Protein AF-A0A4Q2R998-F1 (afdb_monomer)

Organism: NCBI:txid2316527

Mean predicted aligned error: 15.48 Å

Sequence (201 aa):
MRFVALALLTVLAAPLPTRAAEPEPYIFDVLALQPYKGNFARLVKPKTVPDWVKAISVQGAGTAGPMKTVNVGGTPYRLDRVCRVDACADNRIDVLWAPRGARVWAALVEDGQPPVMLGEPKGPQAKALETAAAAAPAQATAAPAMPATPAAPTAPAAPASPAVTVAPVAPAAPAAPPAAPAAPAAPATPEPVQATPAAPK

Secondary structure (DSSP, 8-state):
-------------PPPP----PPPPBHHHHTTSTTHHHHHHHHT-STTS-HHHHHHHHH--SEEPBPEEEEETTEEEEEEEEE-TT-TTTEEEEEEE-GGGS-EEEEEEETTPPPEEES---HHHHHHHHHHHHS-------S-----------PPPP-------PPPPPPPPPPPPPPPPPPPPPPPPPPP-PPPPPPP-

Solvent-accessible surface area (backbone atoms only — not comparable to full-atom values): 13198 Å² total; per-residue (Å²): 142,82,86,83,83,83,80,83,81,82,80,79,83,73,83,74,82,81,72,73,83,70,79,58,56,38,63,70,64,48,48,76,35,84,48,33,34,62,41,49,50,60,58,44,60,51,86,89,47,56,68,69,65,42,32,33,79,78,70,58,48,54,46,64,50,60,39,39,83,43,77,48,90,88,40,67,26,39,38,33,45,38,18,42,81,94,41,48,88,39,30,32,37,36,38,42,27,38,65,84,28,79,42,56,31,33,20,38,35,49,79,83,47,82,64,48,70,36,67,75,59,56,73,60,57,33,54,52,36,53,51,52,64,70,48,69,77,79,64,80,88,62,70,71,72,70,74,73,76,74,78,77,79,85,76,79,82,85,84,80,86,81,92,78,89,78,78,88,81,77,84,78,77,83,77,79,80,79,80,81,82,79,80,82,80,81,82,80,80,83,78,84,81,82,81,81,82,83,80,83,133

Structure (mmCIF, N/CA/C/O backbone):
data_AF-A0A4Q2R998-F1
#
_entry.id   AF-A0A4Q2R998-F1
#
loop_
_atom_site.group_PDB
_atom_site.id
_atom_site.type_symbol
_atom_site.label_atom_id
_atom_site.label_alt_id
_atom_site.label_comp_id
_atom_site.label_asym_id
_atom_site.label_entity_id
_atom_site.label_seq_id
_atom_site.pdbx_PDB_ins_code
_atom_site.Cartn_x
_atom_site.Cartn_y
_atom_site.Cartn_z
_atom_site.occupancy
_atom_site.B_iso_or_equiv
_atom_site.auth_seq_id
_atom_site.auth_comp_id
_atom_site.auth_asym_id
_atom_site.auth_atom_id
_atom_site.pdbx_PDB_model_num
ATOM 1 N N . MET A 1 1 ? -46.392 49.009 31.754 1.00 37.03 1 MET A N 1
ATOM 2 C CA . MET A 1 1 ? -45.306 48.193 32.341 1.00 37.03 1 MET A CA 1
ATOM 3 C C . MET A 1 1 ? -44.996 47.021 31.415 1.00 37.03 1 MET A C 1
ATOM 5 O O . MET A 1 1 ? -45.754 46.063 31.416 1.00 37.03 1 MET A O 1
ATOM 9 N N . ARG A 1 2 ? -43.945 47.100 30.590 1.00 45.00 2 ARG A N 1
ATOM 10 C CA . ARG A 1 2 ? -43.381 45.953 29.851 1.00 45.00 2 ARG A CA 1
ATOM 11 C C . ARG A 1 2 ? -41.875 46.188 29.701 1.00 45.00 2 ARG A C 1
ATOM 13 O O . ARG A 1 2 ? -41.458 46.967 28.854 1.00 45.00 2 ARG A O 1
ATOM 20 N N . PHE A 1 3 ? -41.095 45.580 30.590 1.00 41.19 3 PHE A N 1
ATOM 21 C CA . PHE A 1 3 ? -39.635 45.572 30.534 1.00 41.19 3 PHE A CA 1
ATOM 22 C C . PHE A 1 3 ? -39.183 44.468 29.572 1.00 41.19 3 PHE A C 1
ATOM 24 O O . PHE A 1 3 ? -39.517 43.300 29.763 1.00 41.19 3 PHE A O 1
ATOM 31 N N . VAL A 1 4 ? -38.453 44.857 28.528 1.00 55.75 4 VAL A N 1
ATOM 32 C CA . VAL A 1 4 ? -37.771 43.961 27.588 1.00 55.75 4 VAL A CA 1
ATOM 33 C C . VAL A 1 4 ? -36.434 43.581 28.221 1.00 55.75 4 VAL A C 1
ATOM 35 O O . VAL A 1 4 ? -35.559 44.428 28.375 1.00 55.75 4 VAL A O 1
ATOM 38 N N . ALA A 1 5 ? -36.294 42.323 28.639 1.00 55.84 5 ALA A N 1
ATOM 39 C CA . ALA A 1 5 ? -35.044 41.790 29.167 1.00 55.84 5 ALA A CA 1
ATOM 40 C C . ALA A 1 5 ? -34.136 41.365 28.002 1.00 55.84 5 ALA A C 1
ATOM 42 O O . ALA A 1 5 ? -34.406 40.384 27.309 1.00 55.84 5 ALA A O 1
ATOM 43 N N . LEU A 1 6 ? -33.071 42.136 27.783 1.00 58.25 6 LEU A N 1
ATOM 44 C CA . LEU A 1 6 ? -32.007 41.857 26.825 1.00 58.25 6 LEU A CA 1
ATOM 45 C C . LEU A 1 6 ? -31.027 40.858 27.470 1.00 58.25 6 LEU A C 1
ATOM 47 O O . LEU A 1 6 ? -30.232 41.232 28.331 1.00 58.25 6 LEU A O 1
ATOM 51 N N . ALA A 1 7 ? -31.113 39.578 27.106 1.00 60.62 7 ALA A N 1
ATOM 52 C CA . ALA A 1 7 ? -30.171 38.560 27.567 1.00 60.62 7 ALA A CA 1
ATOM 53 C C . ALA A 1 7 ? -28.878 38.632 26.736 1.00 60.62 7 ALA A C 1
ATOM 55 O O . ALA A 1 7 ? -28.862 38.308 25.549 1.00 60.62 7 ALA A O 1
ATOM 56 N N . LEU A 1 8 ? -27.801 39.093 27.374 1.00 63.28 8 LEU A N 1
ATOM 57 C CA . LEU A 1 8 ? -26.450 39.185 26.823 1.00 63.28 8 LEU A CA 1
ATOM 58 C C . LEU A 1 8 ? -25.861 37.765 26.675 1.00 63.28 8 LEU A C 1
ATOM 60 O O . LEU A 1 8 ? -25.571 37.106 27.671 1.00 63.28 8 LEU A O 1
ATOM 64 N N . LEU A 1 9 ? -25.702 37.280 25.441 1.00 63.78 9 LEU A N 1
ATOM 65 C CA . LEU A 1 9 ? -25.070 35.992 25.131 1.00 63.78 9 LEU A CA 1
ATOM 66 C C . LEU A 1 9 ? -23.549 36.187 24.994 1.00 63.78 9 LEU A C 1
ATOM 68 O O . LEU A 1 9 ? -23.040 36.533 23.928 1.00 63.78 9 LEU A O 1
ATOM 72 N N . THR A 1 10 ? -22.809 35.994 26.084 1.00 64.31 10 THR A N 1
ATOM 73 C CA . THR A 1 10 ? -21.338 35.950 26.092 1.00 64.31 10 THR A CA 1
ATOM 74 C C . THR A 1 10 ? -20.856 34.611 25.531 1.00 64.31 10 THR A C 1
ATOM 76 O O . THR A 1 10 ? -20.834 33.594 26.222 1.00 64.31 10 THR A O 1
ATOM 79 N N . VAL A 1 11 ? -20.462 34.598 24.256 1.00 68.00 11 VAL A N 1
ATOM 80 C CA . VAL A 1 11 ? -19.792 33.451 23.627 1.00 68.00 11 VAL A CA 1
ATOM 81 C C . VAL A 1 11 ? -18.348 33.388 24.137 1.00 68.00 11 VAL A C 1
ATOM 83 O O . VAL A 1 11 ? -17.504 34.189 23.741 1.00 68.00 11 VAL A O 1
ATOM 86 N N . LEU A 1 12 ? -18.060 32.439 25.033 1.00 65.69 12 LEU A N 1
ATOM 87 C CA . LEU A 1 12 ? -16.696 32.081 25.430 1.00 65.69 12 LEU A CA 1
ATOM 88 C C . LEU A 1 12 ? -15.993 31.411 24.237 1.00 65.69 12 LEU A C 1
ATOM 90 O O . LEU A 1 12 ? -16.233 30.243 23.934 1.00 65.69 12 LEU A O 1
ATOM 94 N N . ALA A 1 13 ? -15.119 32.147 23.552 1.00 66.88 13 ALA A N 1
ATOM 95 C CA . ALA A 1 13 ? -14.204 31.582 22.568 1.00 66.88 13 ALA A CA 1
ATOM 96 C C . ALA A 1 13 ? -13.088 30.817 23.301 1.00 66.88 13 ALA A C 1
ATOM 98 O O . ALA A 1 13 ? -12.084 31.401 23.707 1.00 66.88 13 ALA A O 1
ATOM 99 N N . ALA A 1 14 ? -13.273 29.514 23.521 1.00 70.31 14 ALA A N 1
ATOM 100 C CA . ALA A 1 14 ? -12.196 28.658 24.007 1.00 70.31 14 ALA A CA 1
ATOM 101 C C . ALA A 1 14 ? -11.148 28.476 22.888 1.00 70.31 14 ALA A C 1
ATOM 103 O O . ALA A 1 14 ? -11.528 28.149 21.759 1.00 70.31 14 ALA A O 1
ATOM 104 N N . PRO A 1 15 ? -9.844 28.673 23.160 1.00 63.66 15 PRO A N 1
ATOM 105 C CA . PRO A 1 15 ? -8.804 28.407 22.178 1.00 63.66 15 PRO A CA 1
ATOM 106 C C . PRO A 1 15 ? -8.809 26.913 21.841 1.00 63.66 15 PRO A C 1
ATOM 108 O O . PRO A 1 15 ? -8.635 26.062 22.714 1.00 63.66 15 PRO A O 1
ATOM 111 N N . LEU A 1 16 ? -9.036 26.586 20.567 1.00 69.06 16 LEU A N 1
ATOM 112 C CA . LEU A 1 16 ? -8.878 25.219 20.084 1.00 69.06 16 LEU A CA 1
ATOM 113 C C . LEU A 1 16 ? -7.397 24.838 20.205 1.00 69.06 16 LEU A C 1
ATOM 115 O O . LEU A 1 16 ? -6.540 25.631 19.808 1.00 69.06 16 LEU A O 1
ATOM 119 N N . PRO A 1 17 ? -7.066 23.648 20.730 1.00 58.28 17 PRO A N 1
ATOM 120 C CA . PRO A 1 17 ? -5.688 23.195 20.756 1.00 58.28 17 PRO A CA 1
ATOM 121 C C . PRO A 1 17 ? -5.181 23.070 19.318 1.00 58.28 17 PRO A C 1
ATOM 123 O O . PRO A 1 17 ? -5.672 22.250 18.538 1.00 58.28 17 PRO A O 1
ATOM 126 N N . THR A 1 18 ? -4.180 23.874 18.973 1.00 57.25 18 THR A N 1
ATOM 127 C CA . THR A 1 18 ? -3.398 23.700 17.753 1.00 57.25 18 THR A CA 1
ATOM 128 C C . THR A 1 18 ? -2.639 22.385 17.890 1.00 57.25 18 THR A C 1
ATOM 130 O O . THR A 1 18 ? -1.598 22.323 18.543 1.00 57.25 18 THR A O 1
ATOM 133 N N . ARG A 1 19 ? -3.169 21.293 17.329 1.00 56.81 19 ARG A N 1
ATOM 134 C CA . ARG A 1 19 ? -2.379 20.069 17.178 1.00 56.81 19 ARG A CA 1
ATOM 135 C C . ARG A 1 19 ? -1.252 20.384 16.202 1.00 56.81 19 ARG A C 1
ATOM 137 O O . ARG A 1 19 ? -1.518 20.690 15.041 1.00 56.81 19 ARG A O 1
ATOM 144 N N . ALA A 1 20 ? -0.011 20.314 16.678 1.00 63.81 20 ALA A N 1
ATOM 145 C CA . ALA A 1 20 ? 1.133 20.178 15.790 1.00 63.81 20 ALA A CA 1
ATOM 146 C C . ALA A 1 20 ? 0.839 19.011 14.838 1.00 63.81 20 ALA A C 1
ATOM 148 O O . ALA A 1 20 ? 0.357 17.968 15.287 1.00 63.81 20 ALA A O 1
ATOM 149 N N . ALA A 1 21 ? 1.048 19.217 13.538 1.00 61.66 21 ALA A N 1
ATOM 150 C CA . ALA A 1 21 ? 0.877 18.161 12.553 1.00 61.66 21 ALA A CA 1
ATOM 151 C C . ALA A 1 21 ? 1.828 17.019 12.928 1.00 61.66 21 ALA A C 1
ATOM 153 O O . ALA A 1 21 ? 3.046 17.167 12.830 1.00 61.66 21 ALA A O 1
ATOM 154 N N . GLU A 1 22 ? 1.276 15.920 13.443 1.00 63.75 22 GLU A N 1
ATOM 155 C CA . GLU A 1 22 ? 2.062 14.720 13.699 1.00 63.75 22 GLU A CA 1
ATOM 156 C C . GLU A 1 22 ? 2.662 14.254 12.368 1.00 63.75 22 GLU A C 1
ATOM 158 O O . GLU A 1 22 ? 1.982 14.355 11.338 1.00 63.75 22 GLU A O 1
ATOM 163 N N . PRO A 1 23 ? 3.922 13.785 12.360 1.00 73.62 23 PRO A N 1
ATOM 164 C CA . PRO A 1 23 ? 4.535 13.271 11.146 1.00 73.62 23 PRO A CA 1
ATOM 165 C C . PRO A 1 23 ? 3.612 12.220 10.527 1.00 73.62 23 PRO A C 1
ATOM 167 O O . PRO A 1 23 ? 3.164 11.295 11.211 1.00 73.62 23 PRO A O 1
ATOM 170 N N . GLU A 1 24 ? 3.276 12.400 9.246 1.00 80.00 24 GLU A N 1
ATOM 171 C CA . GLU A 1 24 ? 2.430 11.445 8.540 1.00 80.00 24 GLU A CA 1
ATOM 172 C C . GLU A 1 24 ? 3.136 10.079 8.554 1.00 80.00 24 GLU A C 1
ATOM 174 O O . GLU A 1 24 ? 4.295 9.993 8.137 1.00 80.00 24 GLU A O 1
ATOM 179 N N . PRO A 1 25 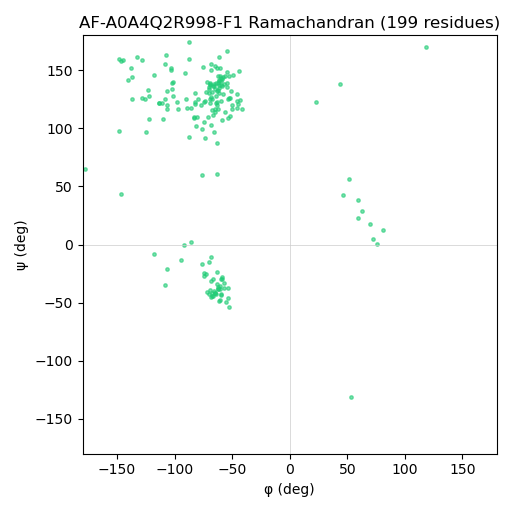? 2.482 9.022 9.073 1.00 89.94 25 PRO A N 1
ATOM 180 C CA . PRO A 1 25 ? 3.120 7.722 9.220 1.00 89.94 25 PRO A CA 1
ATOM 181 C C . PRO A 1 25 ? 3.463 7.139 7.849 1.00 89.94 25 PRO A C 1
ATOM 183 O O . PRO A 1 25 ? 2.802 7.437 6.852 1.00 89.94 25 PRO A O 1
ATOM 186 N N . TYR A 1 26 ? 4.471 6.280 7.802 1.00 93.19 26 TYR A N 1
ATOM 187 C CA . TYR A 1 26 ? 4.803 5.510 6.610 1.00 93.19 26 TYR A CA 1
ATOM 188 C C . TYR A 1 26 ? 4.010 4.203 6.587 1.00 93.19 26 TYR A C 1
ATOM 190 O O . TYR A 1 26 ? 3.571 3.690 7.623 1.00 93.19 26 TYR A O 1
ATOM 198 N N . ILE A 1 27 ? 3.883 3.601 5.401 1.00 94.69 27 ILE A N 1
ATOM 199 C CA . ILE A 1 27 ? 3.250 2.284 5.261 1.00 94.69 27 ILE A CA 1
ATOM 200 C C . ILE A 1 27 ? 3.883 1.233 6.191 1.00 94.69 27 ILE A C 1
ATOM 202 O O . ILE A 1 27 ? 3.186 0.393 6.757 1.00 94.69 27 ILE A O 1
ATOM 206 N N . PHE A 1 28 ? 5.203 1.291 6.385 1.00 94.56 28 PHE A N 1
ATOM 207 C CA . PHE A 1 28 ? 5.936 0.329 7.205 1.00 94.56 28 PHE A CA 1
ATOM 208 C C . PHE A 1 28 ? 5.583 0.449 8.693 1.00 94.56 28 PHE A C 1
ATOM 210 O O . PHE A 1 28 ? 5.520 -0.571 9.380 1.00 94.56 28 PHE A O 1
ATOM 217 N N . ASP A 1 29 ? 5.247 1.655 9.159 1.00 94.00 29 ASP A N 1
ATOM 218 C CA . ASP A 1 29 ? 4.788 1.889 10.530 1.00 94.00 29 ASP A CA 1
ATOM 219 C C . ASP A 1 29 ? 3.407 1.260 10.746 1.00 94.00 29 ASP A C 1
ATOM 221 O O . ASP A 1 29 ? 3.169 0.554 11.730 1.00 94.00 29 ASP A O 1
ATOM 225 N N . VAL A 1 30 ? 2.480 1.456 9.800 1.00 94.56 30 VAL A N 1
ATOM 226 C CA . VAL A 1 30 ? 1.115 0.922 9.938 1.00 94.56 30 VAL A CA 1
ATOM 227 C C . VAL A 1 30 ? 1.043 -0.583 9.704 1.00 94.56 30 VAL A C 1
ATOM 229 O O . VAL A 1 30 ? 0.186 -1.240 10.290 1.00 94.56 30 VAL A O 1
ATOM 232 N N . LEU A 1 31 ? 1.952 -1.169 8.920 1.00 96.19 31 LEU A N 1
ATOM 233 C CA . LEU A 1 31 ? 2.040 -2.622 8.730 1.00 96.19 31 LEU A CA 1
ATOM 234 C C . LEU A 1 31 ? 2.506 -3.375 9.988 1.00 96.19 31 LEU A C 1
ATOM 236 O O . LEU A 1 31 ? 2.371 -4.600 10.042 1.00 96.19 31 LEU A O 1
ATOM 240 N N . ALA A 1 32 ? 2.985 -2.682 11.025 1.00 94.81 32 ALA A N 1
ATOM 241 C CA . ALA A 1 32 ? 3.173 -3.273 12.351 1.00 94.81 32 ALA A CA 1
ATOM 242 C C . ALA A 1 32 ? 1.844 -3.442 13.118 1.00 94.81 32 ALA A C 1
ATOM 244 O O . ALA A 1 32 ? 1.767 -4.217 14.074 1.00 94.81 32 ALA A O 1
ATOM 245 N N . LEU A 1 33 ? 0.782 -2.752 12.692 1.00 95.06 33 LEU A N 1
ATOM 246 C CA . LEU A 1 33 ? -0.497 -2.668 13.391 1.00 95.06 33 LEU A CA 1
ATOM 247 C C . LEU A 1 33 ? -1.567 -3.559 12.740 1.00 95.06 33 LEU A C 1
ATOM 249 O O . LEU A 1 33 ? -1.601 -3.785 11.528 1.00 95.06 33 LEU A O 1
ATOM 253 N N . GLN A 1 34 ? -2.507 -4.043 13.553 1.00 95.50 34 GLN A N 1
ATOM 254 C CA . GLN A 1 34 ? -3.760 -4.621 13.057 1.00 95.50 34 GLN A CA 1
ATOM 255 C C . GLN A 1 34 ? -4.835 -3.527 12.951 1.00 95.50 34 GLN A C 1
ATOM 257 O O . GLN A 1 34 ? -4.833 -2.599 13.760 1.00 95.50 34 GLN A O 1
ATOM 262 N N . PRO A 1 35 ? -5.767 -3.612 11.982 1.00 96.81 35 PRO A N 1
ATOM 263 C CA . PRO A 1 35 ? -5.930 -4.679 10.986 1.00 96.81 35 PRO A CA 1
ATOM 264 C C . PRO A 1 35 ? -5.071 -4.516 9.714 1.00 96.81 35 PRO A C 1
ATOM 266 O O . PRO A 1 35 ? -5.175 -5.348 8.810 1.00 96.81 35 PRO A O 1
ATOM 269 N N . TYR A 1 36 ? -4.232 -3.476 9.625 1.00 97.25 36 TYR A N 1
ATOM 270 C CA . TYR A 1 36 ? -3.451 -3.130 8.428 1.00 97.25 36 TYR A CA 1
ATOM 271 C C . TYR A 1 36 ? -2.623 -4.302 7.896 1.00 97.25 36 TYR A C 1
ATOM 273 O O . TYR A 1 36 ? -2.805 -4.704 6.745 1.00 97.25 36 TYR A O 1
ATOM 281 N N . LYS A 1 37 ? -1.792 -4.916 8.749 1.00 96.94 37 LYS A N 1
ATOM 282 C CA . LYS A 1 37 ? -0.958 -6.066 8.370 1.00 96.94 37 LYS A CA 1
ATOM 283 C C . LYS A 1 37 ? -1.778 -7.211 7.780 1.00 96.94 37 LYS A C 1
ATOM 285 O O . LYS A 1 37 ? -1.450 -7.736 6.721 1.00 96.94 37 LYS A O 1
ATOM 290 N N . GLY A 1 38 ? -2.854 -7.605 8.465 1.00 97.44 38 GLY A N 1
ATOM 291 C CA . GLY A 1 38 ? -3.690 -8.726 8.041 1.00 97.44 38 GLY A CA 1
ATOM 292 C C . GLY A 1 38 ? -4.422 -8.450 6.728 1.00 97.44 38 GLY A C 1
ATOM 293 O O . GLY A 1 38 ? -4.517 -9.333 5.876 1.00 97.44 38 GLY A O 1
ATOM 294 N N . ASN A 1 39 ? -4.922 -7.227 6.549 1.00 98.12 39 ASN A N 1
ATOM 295 C CA . ASN A 1 39 ? -5.599 -6.818 5.322 1.00 98.12 39 ASN A CA 1
ATOM 296 C C . ASN A 1 39 ? -4.639 -6.753 4.131 1.00 98.12 39 ASN A C 1
ATOM 298 O O . ASN A 1 39 ? -4.957 -7.293 3.072 1.00 98.12 39 ASN A O 1
ATOM 302 N N . PHE A 1 40 ? -3.450 -6.180 4.311 1.00 98.06 40 PHE A N 1
ATOM 303 C CA . PHE A 1 40 ? -2.445 -6.111 3.252 1.00 98.06 40 PHE A CA 1
ATOM 304 C C . PHE A 1 40 ? -1.903 -7.486 2.872 1.00 98.06 40 PHE A C 1
ATOM 306 O O . PHE A 1 40 ? -1.870 -7.821 1.692 1.00 98.06 40 PHE A O 1
ATOM 313 N N . ALA A 1 41 ? -1.596 -8.339 3.854 1.00 97.62 41 ALA A N 1
ATOM 314 C CA . ALA A 1 41 ? -1.164 -9.711 3.598 1.00 97.62 41 ALA A CA 1
ATOM 315 C C . ALA A 1 41 ? -2.197 -10.507 2.777 1.00 97.62 41 ALA A C 1
ATOM 317 O O . ALA A 1 41 ? -1.823 -11.288 1.906 1.00 97.62 41 ALA A O 1
ATOM 318 N N . ARG A 1 42 ? -3.503 -10.299 3.015 1.00 97.94 42 ARG A N 1
ATOM 319 C CA . ARG A 1 42 ? -4.571 -10.900 2.195 1.00 97.94 42 ARG A CA 1
ATOM 320 C C . ARG A 1 42 ? -4.595 -10.345 0.774 1.00 97.94 42 ARG A C 1
ATOM 322 O O . ARG A 1 42 ? -4.760 -11.129 -0.156 1.00 97.94 42 ARG A O 1
ATOM 329 N N . LEU A 1 43 ? -4.420 -9.032 0.619 1.00 98.12 43 LEU A N 1
ATOM 330 C CA . LEU A 1 43 ? -4.401 -8.357 -0.679 1.00 98.12 43 LEU A CA 1
ATOM 331 C C . LEU A 1 43 ? -3.286 -8.893 -1.588 1.00 98.12 43 LEU A C 1
ATOM 333 O O . LEU A 1 43 ? -3.528 -9.135 -2.766 1.00 98.12 43 LEU A O 1
ATOM 337 N N . VAL A 1 44 ? -2.089 -9.111 -1.033 1.00 97.69 44 VAL A N 1
ATOM 338 C CA . VAL A 1 44 ? -0.892 -9.522 -1.794 1.00 97.69 44 VAL A CA 1
ATOM 339 C C . VAL A 1 44 ? -0.693 -11.041 -1.874 1.00 97.69 44 VAL A C 1
ATOM 341 O O . VAL A 1 44 ? 0.252 -11.517 -2.496 1.00 97.69 44 VAL A O 1
ATOM 344 N N . LYS A 1 45 ? -1.582 -11.828 -1.256 1.00 97.12 45 LYS A N 1
ATOM 345 C CA . LYS A 1 45 ? -1.534 -13.299 -1.267 1.00 97.12 45 LYS A CA 1
ATOM 346 C C . LYS A 1 45 ? -1.666 -13.946 -2.661 1.00 97.12 45 LYS A C 1
ATOM 348 O O . LYS A 1 45 ? -1.058 -15.004 -2.847 1.00 97.12 45 LYS A O 1
ATOM 353 N N . PRO A 1 46 ? -2.473 -13.428 -3.613 1.00 96.81 46 PRO A N 1
ATOM 354 C CA . PRO A 1 46 ? -2.643 -14.067 -4.916 1.00 96.81 46 PRO A CA 1
ATOM 355 C C . PRO A 1 46 ? -1.315 -14.276 -5.657 1.00 96.81 46 PRO A C 1
ATOM 357 O O . PRO A 1 46 ? -0.409 -13.451 -5.586 1.00 96.81 46 PRO A O 1
ATOM 360 N N . LYS A 1 47 ? -1.204 -15.380 -6.410 1.00 92.81 47 LYS A N 1
ATOM 361 C CA . LYS A 1 47 ? 0.022 -15.727 -7.159 1.00 92.81 47 LYS A CA 1
ATOM 362 C C . LYS A 1 47 ? 0.379 -14.718 -8.253 1.00 92.81 47 LYS A C 1
ATOM 364 O O . LYS A 1 47 ? 1.536 -14.645 -8.632 1.00 92.81 47 LYS A O 1
ATOM 369 N N . THR A 1 48 ? -0.608 -13.971 -8.737 1.00 94.56 48 THR A N 1
ATOM 370 C CA . THR A 1 48 ? -0.446 -12.917 -9.746 1.00 94.56 48 THR A CA 1
ATOM 371 C C . THR A 1 48 ? 0.296 -11.695 -9.216 1.00 94.56 48 THR A C 1
ATOM 373 O O . THR A 1 48 ? 0.722 -10.868 -10.008 1.00 94.56 48 THR A O 1
ATOM 376 N N . VAL A 1 49 ? 0.441 -11.564 -7.895 1.00 97.19 49 VAL A N 1
ATOM 377 C CA . VAL A 1 49 ? 1.183 -10.464 -7.284 1.00 97.19 49 VAL A CA 1
ATOM 378 C C . VAL A 1 49 ? 2.684 -10.800 -7.303 1.00 97.19 49 VAL A C 1
ATOM 380 O O . VAL A 1 49 ? 3.053 -11.895 -6.860 1.00 97.19 49 VAL A O 1
ATOM 383 N N . PRO A 1 50 ? 3.557 -9.891 -7.773 1.00 96.81 50 PRO A N 1
ATOM 384 C CA . PRO A 1 50 ? 5.004 -10.087 -7.793 1.00 96.81 50 PRO A CA 1
ATOM 385 C C . PRO A 1 50 ? 5.592 -10.287 -6.397 1.00 96.81 50 PRO A C 1
ATOM 387 O O . PRO A 1 50 ? 5.098 -9.748 -5.402 1.00 96.81 50 PRO A O 1
ATOM 390 N N . ASP A 1 51 ? 6.703 -11.015 -6.312 1.00 96.81 51 ASP A N 1
ATOM 391 C CA . ASP A 1 51 ? 7.320 -11.326 -5.020 1.00 96.81 51 ASP A CA 1
ATOM 392 C C . ASP A 1 51 ? 7.884 -10.091 -4.307 1.00 96.81 51 ASP A C 1
ATOM 394 O O . ASP A 1 51 ? 7.826 -10.028 -3.080 1.00 96.81 51 ASP A O 1
ATOM 398 N N . TRP A 1 52 ? 8.324 -9.062 -5.042 1.00 95.94 52 TRP A N 1
ATOM 399 C CA . TRP A 1 52 ? 8.777 -7.805 -4.436 1.00 95.94 52 TRP A CA 1
ATOM 400 C C . TRP A 1 52 ? 7.646 -7.084 -3.684 1.00 95.94 52 TRP A C 1
ATOM 402 O O . TRP A 1 52 ? 7.879 -6.500 -2.629 1.00 95.94 52 TRP A O 1
ATOM 412 N N . VAL A 1 53 ? 6.403 -7.185 -4.170 1.00 97.19 53 VAL A N 1
ATOM 413 C CA . VAL A 1 53 ? 5.225 -6.618 -3.496 1.00 97.19 53 VAL A CA 1
ATOM 414 C C . VAL A 1 53 ? 4.890 -7.427 -2.244 1.00 97.19 53 VAL A C 1
ATOM 416 O O . VAL A 1 53 ? 4.583 -6.862 -1.195 1.00 97.19 53 VAL A O 1
ATOM 419 N N . LYS A 1 54 ? 4.986 -8.760 -2.312 1.00 97.00 54 LYS A N 1
ATOM 420 C CA . LYS A 1 54 ? 4.796 -9.626 -1.135 1.00 97.00 54 LYS A CA 1
ATOM 421 C C . LYS A 1 54 ? 5.846 -9.338 -0.062 1.00 97.00 54 LYS A C 1
ATOM 423 O O . LYS A 1 54 ? 5.506 -9.301 1.123 1.00 97.00 54 LYS A O 1
ATOM 428 N N . ALA A 1 55 ? 7.087 -9.079 -0.478 1.00 96.12 55 ALA A N 1
ATOM 429 C CA . ALA A 1 55 ? 8.204 -8.740 0.398 1.00 96.12 55 ALA A CA 1
ATOM 430 C C . ALA A 1 55 ? 7.945 -7.480 1.244 1.00 96.12 55 ALA A C 1
ATOM 432 O O . ALA A 1 55 ? 8.410 -7.419 2.381 1.00 96.12 55 ALA A O 1
ATOM 433 N N . ILE A 1 56 ? 7.122 -6.530 0.778 1.00 95.38 56 ILE A N 1
ATOM 434 C CA . ILE A 1 56 ? 6.694 -5.361 1.572 1.00 95.38 56 ILE A CA 1
ATOM 435 C C . ILE A 1 56 ? 6.089 -5.810 2.914 1.00 95.38 56 ILE A C 1
ATOM 437 O O . ILE A 1 56 ? 6.449 -5.290 3.967 1.00 95.38 56 ILE A O 1
ATOM 441 N N . SER A 1 57 ? 5.204 -6.816 2.905 1.00 92.31 57 SER A N 1
ATOM 442 C CA . SER A 1 57 ? 4.476 -7.241 4.111 1.00 92.31 57 SER A CA 1
ATOM 443 C C . SER A 1 57 ? 5.326 -8.025 5.112 1.00 92.31 57 SER A C 1
ATOM 445 O O . SER A 1 57 ? 4.941 -8.125 6.281 1.00 92.31 57 SER A O 1
ATOM 447 N N . VAL A 1 58 ? 6.400 -8.666 4.649 1.00 91.31 58 VAL A N 1
ATOM 448 C CA . VAL A 1 58 ? 7.195 -9.607 5.457 1.00 91.31 58 VAL A CA 1
ATOM 449 C C . VAL A 1 58 ? 8.560 -9.051 5.835 1.00 91.31 58 VAL A C 1
ATOM 451 O O . VAL A 1 58 ? 9.040 -9.324 6.928 1.00 91.31 58 VAL A O 1
ATOM 454 N N . GLN A 1 59 ? 9.165 -8.270 4.946 1.00 92.81 59 GLN A N 1
ATOM 455 C CA . GLN A 1 59 ? 10.528 -7.758 5.064 1.00 92.81 59 GLN A CA 1
ATOM 456 C C . GLN A 1 59 ? 10.571 -6.228 5.125 1.00 92.81 59 GLN A C 1
ATOM 458 O O . GLN A 1 59 ? 11.641 -5.677 5.353 1.00 92.81 59 GLN A O 1
ATOM 463 N N . GLY A 1 60 ? 9.447 -5.535 4.898 1.00 91.19 60 GLY A N 1
ATOM 464 C CA . GLY A 1 60 ? 9.458 -4.079 4.736 1.00 91.19 60 GLY A CA 1
ATOM 465 C C . GLY A 1 60 ? 10.264 -3.644 3.509 1.00 91.19 60 GLY A C 1
ATOM 466 O O . GLY A 1 60 ? 10.870 -2.580 3.515 1.00 91.19 60 GLY A O 1
ATOM 467 N N . ALA A 1 61 ? 10.329 -4.491 2.477 1.00 90.25 61 ALA A N 1
ATOM 468 C CA . ALA A 1 61 ? 11.103 -4.204 1.277 1.00 90.25 61 ALA A CA 1
ATOM 469 C C . ALA A 1 61 ? 10.460 -3.067 0.469 1.00 90.25 61 ALA A C 1
ATOM 471 O O . ALA A 1 61 ? 9.246 -3.054 0.285 1.00 90.25 61 ALA A O 1
ATOM 472 N N . GLY A 1 62 ? 11.275 -2.155 -0.061 1.00 93.25 62 GLY A N 1
ATOM 473 C CA . GLY A 1 62 ? 10.831 -1.070 -0.939 1.00 93.25 62 GLY A CA 1
ATOM 474 C C . GLY A 1 62 ? 11.103 0.324 -0.381 1.00 93.25 62 GLY A C 1
ATOM 475 O O . GLY A 1 62 ? 11.465 0.500 0.779 1.00 93.25 62 GLY A O 1
ATOM 476 N N . THR A 1 63 ? 10.909 1.324 -1.233 1.00 94.69 63 THR A N 1
ATOM 477 C CA . THR A 1 63 ? 11.022 2.740 -0.870 1.00 94.69 63 THR A CA 1
ATOM 478 C C . THR A 1 63 ? 9.623 3.333 -0.811 1.00 94.69 63 THR A C 1
ATOM 480 O O . THR A 1 63 ? 8.914 3.318 -1.818 1.00 94.69 63 THR A O 1
ATOM 483 N N . ALA A 1 64 ? 9.216 3.853 0.346 1.00 93.75 64 ALA A N 1
ATOM 484 C CA . ALA A 1 64 ? 7.895 4.446 0.539 1.00 93.75 64 ALA A CA 1
ATOM 485 C C . ALA A 1 64 ? 7.988 5.931 0.897 1.00 93.75 64 ALA A C 1
ATOM 487 O O . ALA A 1 64 ? 8.909 6.357 1.593 1.00 93.75 64 ALA A O 1
ATOM 488 N N . GLY A 1 65 ? 7.015 6.710 0.425 1.00 90.19 65 GLY A N 1
ATOM 489 C CA . GLY A 1 65 ? 6.774 8.066 0.919 1.00 90.19 65 GLY A CA 1
ATOM 490 C C . GLY A 1 65 ? 5.836 8.078 2.134 1.00 90.19 65 GLY A C 1
ATOM 491 O O . GLY A 1 65 ? 5.277 7.034 2.477 1.00 90.19 65 GLY A O 1
ATOM 492 N N . PRO A 1 66 ? 5.629 9.249 2.763 1.00 91.81 66 PRO A N 1
ATOM 493 C CA . PRO A 1 66 ? 4.631 9.402 3.818 1.00 91.81 66 PRO A CA 1
ATOM 494 C C . PRO A 1 66 ? 3.216 9.122 3.290 1.00 91.81 66 PRO A C 1
ATOM 496 O O . PRO A 1 66 ? 2.892 9.462 2.143 1.00 91.81 66 PRO A O 1
ATOM 499 N N . MET A 1 67 ? 2.369 8.535 4.141 1.00 94.19 67 MET A N 1
ATOM 500 C CA . MET A 1 67 ? 0.942 8.349 3.869 1.00 94.19 67 MET A CA 1
ATOM 501 C C . MET A 1 67 ? 0.270 9.689 3.599 1.00 94.19 67 MET A C 1
ATOM 503 O O . MET A 1 67 ? 0.321 10.571 4.447 1.00 94.19 67 MET A O 1
ATOM 507 N N . LYS A 1 68 ? -0.479 9.805 2.503 1.00 94.44 68 LYS A N 1
ATOM 508 C CA . LYS A 1 68 ? -1.297 10.994 2.226 1.00 94.44 68 LYS A CA 1
ATOM 509 C C . LYS A 1 68 ? -2.755 10.740 2.558 1.00 94.44 68 LYS A C 1
ATOM 511 O O . LYS A 1 68 ? -3.304 9.692 2.219 1.00 94.44 68 LYS A O 1
ATOM 516 N N . THR A 1 69 ? -3.428 11.721 3.145 1.00 95.88 69 THR A N 1
ATOM 517 C CA . THR A 1 69 ? -4.892 11.667 3.267 1.00 95.88 69 THR A CA 1
ATOM 518 C C . THR A 1 69 ? -5.548 12.070 1.946 1.00 95.88 69 THR A C 1
ATOM 520 O O . THR A 1 69 ? -5.293 13.155 1.428 1.00 95.88 69 THR A O 1
ATOM 523 N N . VAL A 1 70 ? -6.425 11.219 1.410 1.00 96.38 70 VAL A N 1
ATOM 524 C CA . VAL A 1 70 ? -7.212 11.499 0.199 1.00 96.38 70 VAL A CA 1
ATOM 525 C C . VAL A 1 70 ? -8.704 11.375 0.494 1.00 96.38 70 VAL A C 1
ATOM 527 O O . VAL A 1 70 ? -9.150 10.413 1.116 1.00 96.38 70 VAL A O 1
ATOM 530 N N . ASN A 1 71 ? -9.498 12.350 0.053 1.00 97.31 71 ASN A N 1
ATOM 531 C CA . ASN A 1 71 ? -10.950 12.313 0.220 1.00 97.31 71 ASN A CA 1
ATOM 532 C C . ASN A 1 71 ? -11.599 11.609 -0.970 1.00 97.31 71 ASN A C 1
ATOM 534 O O . ASN A 1 71 ? -11.540 12.089 -2.100 1.00 97.31 71 ASN A O 1
ATOM 538 N N . VAL A 1 72 ? -12.262 10.487 -0.703 1.00 96.75 72 VAL A N 1
ATOM 539 C CA . VAL A 1 72 ? -12.946 9.676 -1.713 1.00 96.75 72 VAL A CA 1
ATOM 540 C C . VAL A 1 72 ? -14.413 9.575 -1.315 1.00 96.75 72 VAL A C 1
ATOM 542 O O . VAL A 1 72 ? -14.755 8.942 -0.317 1.00 96.75 72 VAL A O 1
ATOM 545 N N . GLY A 1 73 ? -15.288 10.258 -2.058 1.00 93.12 73 GLY A N 1
ATOM 546 C CA . GLY A 1 73 ? -16.723 10.306 -1.746 1.00 93.12 73 GLY A CA 1
ATOM 547 C C . GLY A 1 73 ? -17.029 10.882 -0.356 1.00 93.12 73 GLY A C 1
ATOM 548 O O . GLY A 1 73 ? -17.879 10.351 0.350 1.00 93.12 73 GLY A O 1
ATOM 549 N N . GLY A 1 74 ? -16.288 11.908 0.077 1.00 95.62 74 GLY A N 1
ATOM 550 C CA . GLY A 1 74 ? -16.458 12.546 1.393 1.00 95.62 74 GLY A CA 1
ATOM 551 C C . GLY A 1 74 ? -15.904 11.751 2.582 1.00 95.62 74 GLY A C 1
ATOM 552 O O . GLY A 1 74 ? -15.995 12.211 3.715 1.00 95.62 74 GLY A O 1
ATOM 553 N N . THR A 1 75 ? -15.315 10.577 2.346 1.00 97.62 75 THR A N 1
ATOM 554 C CA . THR A 1 75 ? -14.644 9.787 3.385 1.00 97.62 75 THR A CA 1
ATOM 555 C C . THR A 1 75 ? -13.126 9.953 3.258 1.00 97.62 75 THR A C 1
ATOM 557 O O . THR A 1 75 ? -12.611 9.834 2.142 1.00 97.62 75 THR A O 1
ATOM 560 N N . PRO A 1 76 ? -12.394 10.200 4.360 1.00 97.12 76 PRO A N 1
ATOM 561 C CA . PRO A 1 76 ? -10.940 10.271 4.333 1.00 97.12 76 PRO A CA 1
ATOM 562 C C . PRO A 1 76 ? -10.335 8.863 4.277 1.00 97.12 76 PRO A C 1
ATOM 564 O O . PRO A 1 76 ? -10.533 8.042 5.176 1.00 97.12 76 PRO A O 1
ATOM 567 N N . TYR A 1 77 ? -9.577 8.595 3.223 1.00 98.06 77 TYR A N 1
ATOM 568 C CA . TYR A 1 77 ? -8.747 7.404 3.056 1.00 98.06 77 TYR A CA 1
ATOM 569 C C . TYR A 1 77 ? -7.278 7.785 3.211 1.00 98.06 77 TYR A C 1
ATOM 571 O O . TYR A 1 77 ? -6.916 8.959 3.111 1.00 98.06 77 TYR A O 1
ATOM 579 N N . ARG A 1 78 ? -6.423 6.787 3.431 1.00 97.25 78 ARG A N 1
ATOM 580 C CA . ARG A 1 78 ? -4.970 6.973 3.367 1.00 97.25 78 ARG A CA 1
ATOM 581 C C . ARG A 1 78 ? -4.433 6.335 2.100 1.00 97.25 78 ARG A C 1
ATOM 583 O O . ARG A 1 78 ? -4.795 5.202 1.800 1.00 97.25 78 ARG A O 1
ATOM 590 N N . LEU A 1 79 ? -3.611 7.069 1.368 1.00 97.62 79 LEU A N 1
ATOM 591 C CA . LEU A 1 79 ? -2.950 6.625 0.155 1.00 97.62 79 LEU A CA 1
ATOM 592 C C . LEU A 1 79 ? -1.445 6.555 0.414 1.00 97.62 79 LEU A C 1
ATOM 594 O O . LEU A 1 79 ? -0.824 7.566 0.740 1.00 97.62 79 LEU A O 1
ATOM 598 N N . ASP A 1 80 ? -0.878 5.374 0.226 1.00 96.38 80 ASP A N 1
ATOM 599 C CA . ASP A 1 80 ? 0.559 5.132 0.245 1.00 96.38 80 ASP A CA 1
ATOM 600 C C . ASP A 1 80 ? 1.072 4.843 -1.150 1.00 96.38 80 ASP A C 1
ATOM 602 O O . ASP A 1 80 ? 0.356 4.308 -1.996 1.00 96.38 80 ASP A O 1
ATOM 606 N N . ARG A 1 81 ? 2.358 5.111 -1.347 1.00 95.94 81 ARG A N 1
ATOM 607 C CA . ARG A 1 81 ? 3.093 4.676 -2.526 1.00 95.94 81 ARG A CA 1
ATOM 608 C C . ARG A 1 81 ? 4.350 3.959 -2.083 1.00 95.94 81 ARG A C 1
ATOM 610 O O . ARG A 1 81 ? 5.146 4.534 -1.341 1.00 95.94 81 ARG A O 1
ATOM 617 N N . VAL A 1 82 ? 4.536 2.741 -2.579 1.00 96.06 82 VAL A N 1
ATOM 618 C CA . VAL A 1 82 ? 5.758 1.959 -2.379 1.00 96.06 82 VAL A CA 1
ATOM 619 C C . VAL A 1 82 ? 6.351 1.614 -3.729 1.00 96.06 82 VAL A C 1
ATOM 621 O O . VAL A 1 82 ? 5.674 1.079 -4.602 1.00 96.06 82 VAL A O 1
ATOM 624 N N . CYS A 1 83 ? 7.624 1.921 -3.893 1.00 95.44 83 CYS A N 1
ATOM 625 C CA . CYS A 1 83 ? 8.406 1.611 -5.072 1.00 95.44 83 CYS A CA 1
ATOM 626 C C . CYS A 1 83 ? 9.335 0.426 -4.830 1.00 95.44 83 CYS A C 1
ATOM 628 O O . CYS A 1 83 ? 9.854 0.249 -3.721 1.00 95.44 83 CYS A O 1
ATOM 630 N N . ARG A 1 84 ? 9.655 -0.305 -5.899 1.00 95.25 84 ARG A N 1
ATOM 631 C CA . ARG A 1 84 ? 10.827 -1.184 -5.917 1.00 95.25 84 ARG A CA 1
ATOM 632 C C . ARG A 1 84 ? 12.102 -0.331 -5.839 1.00 95.25 84 ARG A C 1
ATOM 634 O O . ARG A 1 84 ? 12.188 0.708 -6.493 1.00 95.25 84 ARG A O 1
ATOM 641 N N . VAL A 1 85 ? 13.071 -0.741 -5.017 1.00 92.25 85 VAL A N 1
ATOM 642 C CA . VAL A 1 85 ? 14.259 0.071 -4.660 1.00 92.25 85 VAL A CA 1
ATOM 643 C C . VAL A 1 85 ? 15.112 0.441 -5.881 1.00 92.25 85 VAL A C 1
ATOM 645 O O . VAL A 1 85 ? 15.645 1.542 -5.953 1.00 92.25 85 VAL A O 1
ATOM 648 N N . ASP A 1 86 ? 15.211 -0.459 -6.850 1.00 91.69 86 ASP A N 1
ATOM 649 C CA . ASP A 1 86 ? 16.022 -0.342 -8.063 1.00 91.69 86 ASP A CA 1
ATOM 650 C C . ASP A 1 86 ? 15.253 0.211 -9.278 1.00 91.69 86 ASP A C 1
ATOM 652 O O . ASP A 1 86 ? 15.870 0.582 -10.271 1.00 91.69 86 ASP A O 1
ATOM 656 N N . ALA A 1 87 ? 13.917 0.276 -9.217 1.00 91.25 87 ALA A N 1
ATOM 657 C CA . ALA A 1 87 ? 13.071 0.569 -10.378 1.00 91.25 87 ALA A CA 1
ATOM 658 C C . ALA A 1 87 ? 11.796 1.361 -10.027 1.00 91.25 87 ALA A C 1
ATOM 660 O O . ALA A 1 87 ? 10.711 1.061 -10.515 1.00 91.25 87 ALA A O 1
ATOM 661 N N . CYS A 1 88 ? 11.901 2.389 -9.181 1.00 90.38 88 CYS A N 1
ATOM 662 C CA . CYS A 1 88 ? 10.737 3.128 -8.663 1.00 90.38 88 CYS A CA 1
ATOM 663 C C . CYS A 1 88 ? 9.847 3.785 -9.736 1.00 90.38 88 CYS A C 1
ATOM 665 O O . CYS A 1 88 ? 8.642 3.940 -9.528 1.00 90.38 88 CYS A O 1
ATOM 667 N N . ALA A 1 89 ? 10.415 4.187 -10.877 1.00 87.88 89 ALA A N 1
ATOM 668 C CA . ALA A 1 89 ? 9.643 4.822 -11.945 1.00 87.88 89 ALA A CA 1
ATOM 669 C C . ALA A 1 89 ? 8.611 3.865 -12.557 1.00 87.88 89 ALA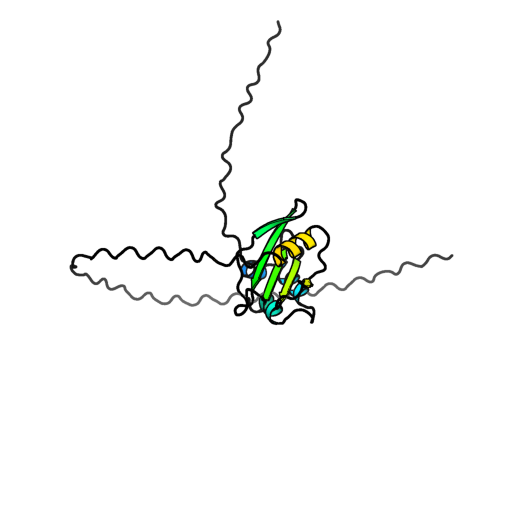 A C 1
ATOM 671 O O . ALA A 1 89 ? 7.455 4.251 -12.756 1.00 87.88 89 ALA A O 1
ATOM 672 N N . ASP A 1 90 ? 9.026 2.619 -12.767 1.00 91.50 90 ASP A N 1
ATOM 673 C CA . ASP A 1 90 ? 8.285 1.631 -13.547 1.00 91.50 90 ASP A CA 1
ATOM 674 C C . ASP A 1 90 ? 7.639 0.554 -12.675 1.00 91.50 90 ASP A C 1
ATOM 676 O O . ASP A 1 90 ? 6.678 -0.075 -13.097 1.00 91.50 90 ASP A O 1
ATOM 680 N N . ASN A 1 91 ? 8.131 0.357 -11.449 1.00 95.56 91 ASN A N 1
ATOM 681 C CA . ASN A 1 91 ? 7.697 -0.696 -10.539 1.00 95.56 91 ASN A CA 1
ATOM 682 C C . ASN A 1 91 ? 7.269 -0.092 -9.200 1.00 95.56 91 ASN A C 1
ATOM 684 O O . ASN A 1 91 ? 8.092 0.187 -8.316 1.00 95.56 91 ASN A O 1
ATOM 688 N N . ARG A 1 92 ? 5.959 0.123 -9.049 1.00 96.12 92 ARG A N 1
ATOM 689 C CA . ARG A 1 92 ? 5.367 0.705 -7.838 1.00 96.12 92 ARG A CA 1
ATOM 690 C C . ARG A 1 92 ? 3.986 0.142 -7.535 1.00 96.12 92 ARG A C 1
ATOM 692 O O . ARG A 1 92 ? 3.281 -0.335 -8.416 1.00 96.12 92 ARG A O 1
ATOM 699 N N . ILE A 1 93 ? 3.583 0.257 -6.279 1.00 97.62 93 ILE A N 1
ATOM 700 C CA . ILE A 1 93 ? 2.236 -0.038 -5.812 1.00 97.62 93 ILE A CA 1
ATOM 701 C C . ILE A 1 93 ? 1.679 1.177 -5.068 1.00 97.62 93 ILE A C 1
ATOM 703 O O . ILE A 1 93 ? 2.298 1.694 -4.134 1.00 97.62 93 ILE A O 1
ATOM 707 N N . ASP A 1 94 ? 0.511 1.640 -5.500 1.00 97.81 94 ASP A N 1
ATOM 708 C CA . ASP A 1 94 ? -0.276 2.670 -4.828 1.00 97.81 94 ASP A CA 1
ATOM 709 C C . ASP A 1 94 ? -1.346 1.975 -3.975 1.00 97.81 94 ASP A C 1
ATOM 711 O O . ASP A 1 94 ? -2.194 1.260 -4.507 1.00 97.81 94 ASP A O 1
ATOM 715 N N . VAL A 1 95 ? -1.299 2.139 -2.652 1.00 98.25 95 VAL A N 1
ATOM 716 C CA . VAL A 1 95 ? -2.139 1.408 -1.689 1.00 98.25 95 VAL A CA 1
ATOM 717 C C . VAL A 1 95 ? -3.143 2.359 -1.051 1.00 98.25 95 VAL A C 1
ATOM 719 O O . VAL A 1 95 ? -2.763 3.339 -0.418 1.00 98.25 95 VAL A O 1
ATOM 722 N N . LEU A 1 96 ? -4.433 2.060 -1.187 1.00 98.50 96 LEU A N 1
ATOM 723 C CA . LEU A 1 96 ? -5.527 2.844 -0.622 1.00 98.50 96 LEU A CA 1
ATOM 724 C C . LEU A 1 96 ? -6.145 2.112 0.573 1.00 98.50 96 LEU A C 1
ATOM 726 O O . LEU A 1 96 ? -6.764 1.054 0.431 1.00 98.50 96 LEU A O 1
ATOM 730 N N . TRP A 1 97 ? -6.035 2.714 1.751 1.00 98.38 97 TRP A N 1
ATOM 731 C CA . TRP A 1 97 ? -6.563 2.196 3.007 1.00 98.38 97 TRP A CA 1
ATOM 732 C C . TRP A 1 97 ? -7.866 2.884 3.387 1.00 98.38 97 TRP A C 1
ATOM 734 O O . TRP A 1 97 ? -7.934 4.112 3.492 1.00 98.38 97 TRP A O 1
ATOM 744 N N . ALA A 1 98 ? -8.891 2.083 3.673 1.00 98.06 98 ALA A N 1
ATOM 745 C CA . ALA A 1 98 ? -10.099 2.564 4.332 1.00 98.06 98 ALA A CA 1
ATOM 746 C C . ALA A 1 98 ? -9.786 3.119 5.735 1.00 98.06 98 ALA A C 1
ATOM 748 O O . ALA A 1 98 ? -8.757 2.756 6.320 1.00 98.06 98 ALA A O 1
ATOM 749 N N . PRO A 1 99 ? -10.682 3.937 6.323 1.00 96.50 99 PRO A N 1
ATOM 750 C CA . PRO A 1 99 ? -10.531 4.413 7.692 1.00 96.50 99 PRO A CA 1
ATOM 751 C C . PRO A 1 99 ? -10.137 3.293 8.659 1.00 96.50 99 PRO A C 1
ATOM 753 O O . PRO A 1 99 ? -10.757 2.226 8.685 1.00 96.50 99 PRO A O 1
ATOM 756 N N . ARG A 1 100 ? -9.088 3.544 9.453 1.00 93.62 100 ARG A N 1
ATOM 757 C CA . ARG A 1 100 ? -8.525 2.593 10.431 1.00 93.62 100 ARG A CA 1
AT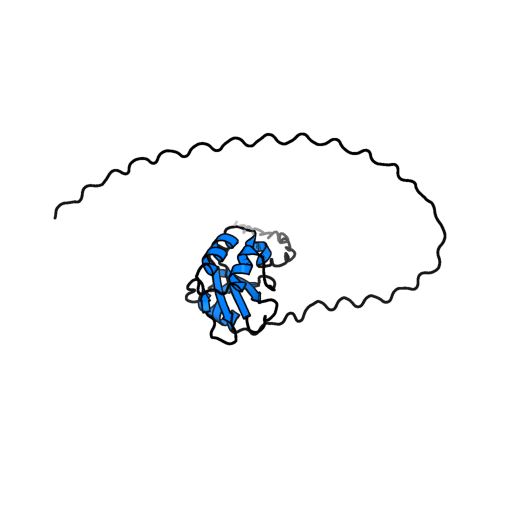OM 758 C C . ARG A 1 100 ? -8.032 1.266 9.826 1.00 93.62 100 ARG A C 1
ATOM 760 O O . ARG A 1 100 ? -7.968 0.262 10.528 1.00 93.62 100 ARG A O 1
ATOM 767 N N . GLY A 1 101 ? -7.716 1.242 8.532 1.00 95.94 101 GLY A N 1
ATOM 768 C CA . GLY A 1 101 ? -7.216 0.053 7.845 1.00 95.94 101 GLY A CA 1
ATOM 769 C C . GLY A 1 101 ? -8.263 -1.043 7.670 1.00 95.94 101 GLY A C 1
ATOM 770 O O . GLY A 1 101 ? -7.882 -2.184 7.436 1.00 95.94 101 GLY A O 1
ATOM 771 N N . ALA A 1 102 ? -9.565 -0.741 7.793 1.00 97.12 102 ALA A N 1
ATOM 772 C CA . ALA A 1 102 ? -10.643 -1.739 7.770 1.00 97.12 102 ALA A CA 1
ATOM 773 C C . ALA A 1 102 ? -10.707 -2.551 6.461 1.00 97.12 102 ALA A C 1
ATOM 775 O O . ALA A 1 102 ? -11.101 -3.717 6.460 1.00 97.12 102 ALA A O 1
ATOM 776 N N . ARG A 1 103 ? -10.289 -1.934 5.354 1.00 98.06 103 ARG A N 1
ATOM 777 C CA . ARG A 1 103 ? -10.122 -2.525 4.025 1.00 98.06 103 ARG A CA 1
ATOM 778 C C . ARG A 1 103 ? -8.920 -1.891 3.344 1.00 98.06 103 ARG A C 1
ATOM 780 O O . ARG A 1 103 ? -8.515 -0.785 3.704 1.00 98.06 103 ARG A O 1
ATOM 787 N N . VAL A 1 104 ? -8.388 -2.595 2.358 1.00 98.50 104 VAL A N 1
ATOM 788 C CA . VAL A 1 104 ? -7.270 -2.137 1.546 1.00 98.50 104 VAL A CA 1
ATOM 789 C C . VAL A 1 104 ? -7.504 -2.530 0.094 1.00 98.50 104 VAL A C 1
ATOM 791 O O . VAL A 1 104 ? -8.020 -3.614 -0.184 1.00 98.50 104 VAL A O 1
ATOM 794 N N . TRP A 1 105 ? -7.122 -1.636 -0.803 1.00 98.75 105 TRP A N 1
ATOM 795 C CA . TRP A 1 105 ? -7.067 -1.842 -2.245 1.00 98.75 105 TRP A CA 1
ATOM 796 C C . TRP A 1 105 ? -5.727 -1.330 -2.744 1.00 98.75 105 TRP A C 1
ATOM 798 O O . TRP A 1 105 ? -5.084 -0.533 -2.058 1.00 98.75 105 TRP A O 1
ATOM 808 N N . ALA A 1 106 ? -5.308 -1.749 -3.931 1.00 98.44 106 ALA A N 1
ATOM 809 C CA . ALA A 1 106 ? -4.106 -1.186 -4.524 1.00 98.44 106 ALA A CA 1
ATOM 810 C C . ALA A 1 106 ? -4.162 -1.148 -6.047 1.00 98.44 106 ALA A C 1
ATOM 812 O O . ALA A 1 106 ? -4.912 -1.903 -6.660 1.00 98.44 106 ALA A O 1
ATOM 813 N N . ALA A 1 107 ? -3.334 -0.292 -6.632 1.00 98.31 107 ALA A N 1
ATOM 814 C CA . ALA A 1 107 ? -2.973 -0.324 -8.039 1.00 98.31 107 ALA A CA 1
ATOM 815 C C . ALA A 1 107 ? -1.489 -0.679 -8.147 1.00 98.31 107 ALA A C 1
ATOM 817 O O . ALA A 1 107 ? -0.643 0.011 -7.579 1.00 98.31 107 ALA A O 1
ATOM 818 N N . LEU A 1 108 ? -1.183 -1.764 -8.851 1.00 97.81 108 LEU A N 1
ATOM 819 C CA . LEU A 1 108 ? 0.176 -2.205 -9.139 1.00 97.81 108 LEU A CA 1
ATOM 820 C C . LEU A 1 108 ? 0.571 -1.735 -10.542 1.00 97.81 108 LEU A C 1
ATOM 822 O O . LEU A 1 108 ? -0.109 -2.062 -11.511 1.00 97.81 108 LEU A O 1
ATOM 826 N N . VAL A 1 109 ? 1.654 -0.970 -10.636 1.00 96.69 109 VAL A N 1
ATOM 827 C CA . VAL A 1 109 ? 2.251 -0.483 -11.884 1.00 96.69 109 VAL A CA 1
ATOM 828 C C . VAL A 1 109 ? 3.556 -1.239 -12.109 1.00 96.69 109 VAL A C 1
ATOM 830 O O . VAL A 1 109 ? 4.416 -1.231 -11.225 1.00 96.69 109 VAL A O 1
ATOM 833 N N . GLU A 1 110 ? 3.691 -1.870 -13.275 1.00 95.31 110 GLU A N 1
ATOM 834 C CA . GLU A 1 110 ? 4.885 -2.625 -13.675 1.00 95.31 110 GLU A CA 1
ATOM 835 C C . GLU A 1 110 ? 5.249 -2.323 -15.129 1.00 95.31 110 GLU A C 1
ATOM 837 O O . GLU A 1 110 ? 4.417 -2.483 -16.018 1.00 95.31 110 GLU A O 1
ATOM 842 N N . ASP A 1 111 ? 6.488 -1.891 -15.367 1.00 92.06 111 ASP A N 1
ATOM 843 C CA . ASP A 1 111 ? 7.144 -1.815 -16.681 1.00 92.06 111 ASP A CA 1
ATOM 844 C C . ASP A 1 111 ? 6.274 -1.184 -17.792 1.00 92.06 111 ASP A C 1
ATOM 846 O O . ASP A 1 111 ? 6.184 -1.676 -18.919 1.00 92.06 111 ASP A O 1
ATOM 850 N N . GLY A 1 112 ? 5.582 -0.090 -17.453 1.00 88.19 112 GLY A N 1
ATOM 851 C CA . GLY A 1 112 ? 4.713 0.656 -18.373 1.00 88.19 112 GLY A CA 1
ATOM 852 C C . GLY A 1 112 ? 3.399 -0.043 -18.747 1.00 88.19 112 GLY A C 1
ATOM 853 O O . GLY A 1 112 ? 2.645 0.481 -19.570 1.00 88.19 112 GLY A O 1
ATOM 854 N N . GLN A 1 113 ? 3.097 -1.200 -18.156 1.00 93.88 113 GLN A N 1
ATOM 855 C CA . GLN A 1 113 ? 1.821 -1.886 -18.334 1.00 93.88 113 GLN A CA 1
ATOM 856 C C . GLN A 1 113 ? 0.666 -1.107 -17.687 1.00 93.88 113 GLN A C 1
ATOM 858 O O . GLN A 1 113 ? 0.871 -0.348 -16.731 1.00 93.88 113 GLN A O 1
ATOM 863 N N . PRO A 1 114 ? -0.576 -1.313 -18.169 1.00 94.81 114 PRO A N 1
ATOM 864 C CA . PRO A 1 114 ? -1.757 -0.810 -17.487 1.00 94.81 114 PRO A CA 1
ATOM 865 C C . PRO A 1 114 ? -1.788 -1.280 -16.023 1.00 94.81 114 PRO A C 1
ATOM 867 O O . PRO A 1 114 ? -1.478 -2.443 -15.751 1.00 94.81 114 PRO A O 1
ATOM 870 N N . PRO A 1 115 ? -2.181 -0.412 -15.076 1.00 96.44 115 PRO A N 1
ATOM 871 C CA . PRO A 1 115 ? -2.150 -0.753 -13.664 1.00 96.44 115 PRO A CA 1
ATOM 872 C C . PRO A 1 115 ? -3.091 -1.916 -13.338 1.00 96.44 115 PRO A C 1
ATOM 874 O O . PRO A 1 115 ? -4.272 -1.904 -13.695 1.00 96.44 115 PRO A O 1
ATOM 877 N N . VAL A 1 116 ? -2.586 -2.899 -12.595 1.00 97.44 116 VAL A N 1
ATOM 878 C CA . VAL A 1 116 ? -3.368 -4.036 -12.104 1.00 97.44 116 VAL A CA 1
ATOM 879 C C . VAL A 1 116 ? -4.037 -3.653 -10.786 1.00 97.44 116 VAL A C 1
ATOM 881 O O . VAL A 1 116 ? -3.370 -3.375 -9.789 1.00 97.44 116 VAL A O 1
ATOM 884 N N . MET A 1 117 ? -5.369 -3.657 -10.766 1.00 97.81 117 MET A N 1
ATOM 885 C CA . MET A 1 117 ? -6.149 -3.336 -9.570 1.00 97.81 117 MET A CA 1
ATOM 886 C C . MET A 1 117 ? -6.275 -4.556 -8.652 1.00 97.81 117 MET A C 1
ATOM 888 O O . MET A 1 117 ? -6.805 -5.597 -9.040 1.00 97.81 117 MET A O 1
ATOM 892 N N . LEU A 1 118 ? -5.830 -4.416 -7.407 1.00 98.31 118 LEU A N 1
ATOM 893 C CA . LEU A 1 118 ? -5.888 -5.445 -6.374 1.00 98.31 118 LEU A CA 1
ATOM 894 C C . LEU A 1 118 ? -7.033 -5.160 -5.394 1.00 98.31 118 LEU A C 1
ATOM 896 O O . LEU A 1 118 ? -7.242 -4.021 -4.967 1.00 98.31 118 LEU A O 1
ATOM 900 N N . GLY A 1 119 ? -7.748 -6.213 -4.990 1.00 97.38 119 GLY A N 1
ATOM 901 C CA . GLY A 1 119 ? -8.852 -6.128 -4.023 1.00 97.38 119 GLY A CA 1
ATOM 902 C C . GLY A 1 119 ? -10.188 -5.666 -4.613 1.00 97.38 119 GLY A C 1
ATOM 903 O O . GLY A 1 119 ? -11.093 -5.321 -3.855 1.00 97.38 119 GLY A O 1
ATOM 904 N N . GLU A 1 120 ? -10.300 -5.636 -5.945 1.00 97.62 120 GLU A N 1
ATOM 905 C CA . GLU A 1 120 ? -11.518 -5.272 -6.686 1.00 97.62 120 GLU A CA 1
ATOM 906 C C . GLU A 1 120 ? -12.124 -3.923 -6.235 1.00 97.62 120 GLU A C 1
ATOM 908 O O . GLU A 1 120 ? -13.290 -3.866 -5.818 1.00 97.62 120 GLU A O 1
ATOM 913 N N . PRO A 1 121 ? -11.349 -2.817 -6.269 1.00 97.56 121 PRO A N 1
ATOM 914 C CA . PRO A 1 121 ? -11.891 -1.500 -5.968 1.00 97.56 121 PRO A CA 1
ATOM 915 C C . PRO A 1 121 ? -13.004 -1.158 -6.965 1.00 97.56 121 PRO A C 1
ATOM 917 O O . PRO A 1 121 ? -12.947 -1.516 -8.140 1.00 97.56 121 PRO A O 1
ATOM 920 N N . LYS A 1 122 ? -14.032 -0.446 -6.501 1.00 97.31 122 LYS A N 1
ATOM 921 C CA . LYS A 1 122 ? -15.166 -0.015 -7.332 1.00 97.31 122 LYS A CA 1
ATOM 922 C C . LYS A 1 122 ? -15.390 1.479 -7.173 1.00 97.31 122 LYS A C 1
ATOM 924 O O . LYS A 1 122 ? -14.982 2.061 -6.172 1.00 97.31 122 LYS A O 1
A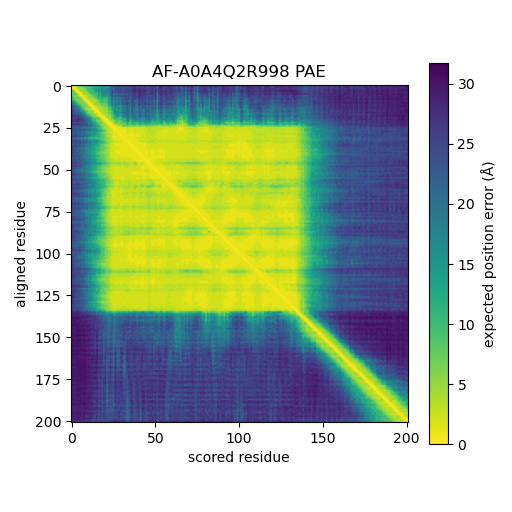TOM 929 N N . GLY A 1 123 ? -16.061 2.087 -8.148 1.00 96.88 123 GLY A N 1
ATOM 930 C CA . GLY A 1 123 ? -16.547 3.462 -8.055 1.00 96.88 123 GLY A CA 1
ATOM 931 C C . GLY A 1 123 ? -15.451 4.474 -7.673 1.00 96.88 123 GLY A C 1
ATOM 932 O O . GLY A 1 123 ? -14.378 4.464 -8.281 1.00 96.88 123 GLY A O 1
ATOM 933 N N . PRO A 1 124 ? -15.689 5.349 -6.678 1.00 97.81 124 PRO A N 1
ATOM 934 C CA . PRO A 1 124 ? -14.735 6.385 -6.278 1.00 97.81 124 PRO A CA 1
ATOM 935 C C . PRO A 1 124 ? -13.346 5.867 -5.873 1.00 97.81 124 PRO A C 1
ATOM 937 O O . PRO A 1 124 ? -12.352 6.545 -6.122 1.00 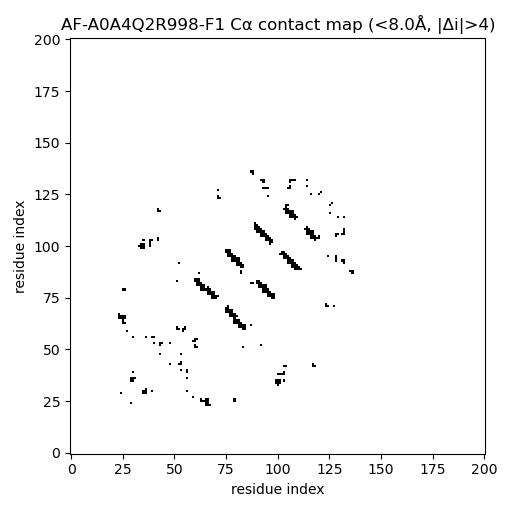97.81 124 PRO A O 1
ATOM 940 N N . GLN A 1 125 ? -13.258 4.678 -5.271 1.00 98.12 125 GLN A N 1
ATOM 941 C CA .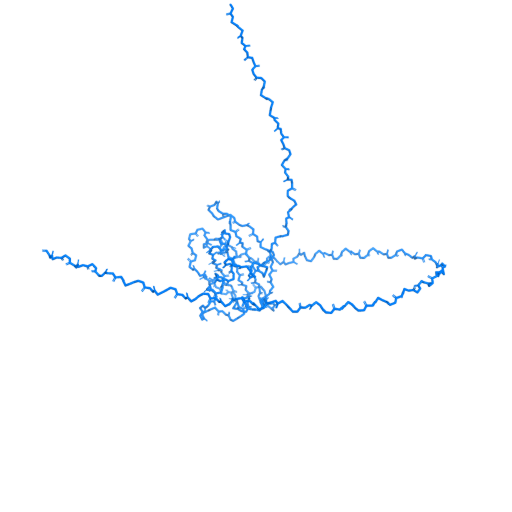 GLN A 1 125 ? -11.992 4.079 -4.839 1.00 98.12 125 GLN A CA 1
ATOM 942 C C . GLN A 1 125 ? -11.143 3.639 -6.035 1.00 98.12 125 GLN A C 1
ATOM 944 O O . GLN A 1 125 ? -9.940 3.891 -6.047 1.00 98.12 125 GLN A O 1
ATOM 949 N N . ALA A 1 126 ? -11.773 3.031 -7.048 1.00 98.12 126 ALA A N 1
ATOM 950 C CA . ALA A 1 126 ? -11.094 2.656 -8.290 1.00 98.12 126 ALA A CA 1
ATOM 951 C C . ALA A 1 126 ? -10.529 3.898 -8.985 1.00 98.12 126 ALA A C 1
ATOM 953 O O . ALA A 1 126 ? -9.337 3.961 -9.259 1.00 98.12 126 ALA A O 1
ATOM 954 N N . LYS A 1 127 ? -11.346 4.950 -9.121 1.00 97.88 127 LYS A N 1
ATOM 955 C CA . LYS A 1 127 ? -10.920 6.222 -9.719 1.00 97.88 127 LYS A CA 1
ATOM 956 C C . LYS A 1 127 ? -9.766 6.890 -8.961 1.00 97.88 127 LYS A C 1
ATOM 958 O O . LYS A 1 127 ? -8.877 7.481 -9.574 1.00 97.88 127 LYS A O 1
ATOM 963 N N . ALA A 1 128 ? -9.772 6.823 -7.629 1.00 97.38 128 ALA A N 1
ATOM 964 C CA . ALA A 1 128 ? -8.687 7.358 -6.809 1.00 97.38 128 ALA A CA 1
ATOM 965 C C . ALA A 1 128 ? -7.371 6.598 -7.047 1.00 97.38 128 ALA A C 1
ATOM 967 O O . ALA A 1 128 ? -6.323 7.225 -7.189 1.00 97.38 128 ALA A O 1
ATOM 968 N N . LEU A 1 129 ? -7.435 5.269 -7.150 1.00 98.00 129 LEU A N 1
ATOM 969 C CA . LEU A 1 129 ? -6.282 4.422 -7.455 1.00 98.00 129 LEU A CA 1
ATOM 970 C C . LEU A 1 129 ? -5.783 4.584 -8.894 1.00 98.00 129 LEU A C 1
ATOM 972 O O . LEU A 1 129 ? -4.580 4.653 -9.100 1.00 98.00 129 LEU A O 1
ATOM 976 N N . GLU A 1 130 ? -6.673 4.717 -9.876 1.00 97.19 130 GLU A N 1
ATOM 977 C CA . GLU A 1 130 ? -6.310 5.042 -11.263 1.00 97.19 130 GLU A CA 1
ATOM 978 C C . GLU A 1 130 ? -5.581 6.386 -11.342 1.00 97.19 130 GLU A C 1
ATOM 980 O O . GLU A 1 130 ? -4.551 6.506 -12.000 1.00 97.19 130 GLU A O 1
ATOM 985 N N . THR A 1 131 ? -6.085 7.389 -10.616 1.00 96.81 131 THR A N 1
ATOM 986 C CA . THR A 1 131 ? -5.466 8.719 -10.539 1.00 96.81 131 THR A CA 1
ATOM 987 C C . THR A 1 131 ? -4.089 8.643 -9.881 1.00 96.81 131 THR A C 1
ATOM 989 O O . THR A 1 131 ? -3.140 9.258 -10.365 1.00 96.81 131 THR A O 1
ATOM 992 N N . ALA A 1 132 ? -3.960 7.871 -8.797 1.00 95.56 132 ALA A N 1
ATOM 993 C CA . ALA A 1 132 ? -2.681 7.632 -8.141 1.00 95.56 132 ALA A CA 1
ATOM 994 C C . ALA A 1 132 ? -1.698 6.931 -9.092 1.00 95.56 132 ALA A C 1
ATOM 996 O O . ALA A 1 132 ? -0.588 7.421 -9.287 1.00 95.56 132 ALA A O 1
ATOM 997 N N . ALA A 1 133 ? -2.126 5.858 -9.756 1.00 94.88 133 ALA A N 1
ATOM 998 C CA . ALA A 1 133 ? -1.299 5.102 -10.687 1.00 94.88 133 ALA A CA 1
ATOM 999 C C . ALA A 1 133 ? -0.851 5.944 -11.891 1.00 94.88 133 ALA A C 1
ATOM 1001 O O . ALA A 1 133 ? 0.301 5.838 -12.310 1.00 94.88 133 ALA A O 1
ATOM 1002 N N . ALA A 1 134 ? -1.721 6.810 -12.418 1.00 93.88 134 ALA A N 1
ATOM 1003 C CA . ALA A 1 134 ? -1.403 7.722 -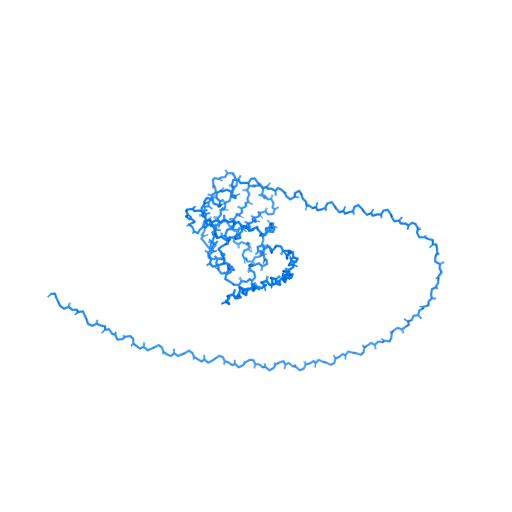13.516 1.00 93.88 134 ALA A CA 1
ATOM 1004 C C . ALA A 1 134 ? -0.485 8.878 -13.094 1.00 93.88 134 ALA A C 1
ATOM 1006 O O . ALA A 1 134 ? 0.240 9.427 -13.926 1.00 93.88 134 ALA A O 1
ATOM 1007 N N . ALA A 1 135 ? -0.494 9.260 -11.814 1.00 88.19 135 ALA A N 1
ATOM 1008 C CA . ALA A 1 135 ? 0.417 10.273 -11.316 1.00 8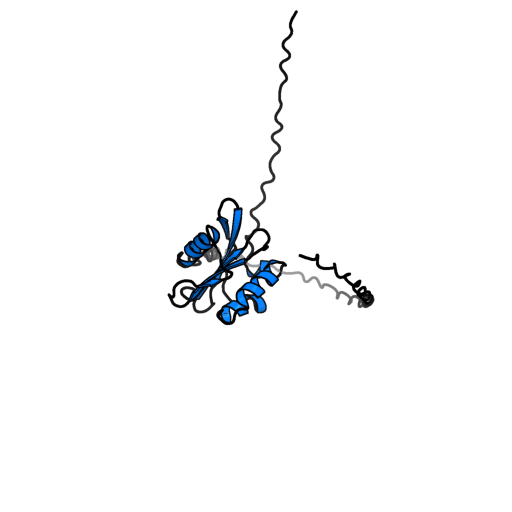8.19 135 ALA A CA 1
ATOM 1009 C C . ALA A 1 135 ? 1.852 9.746 -11.419 1.00 88.19 135 ALA A C 1
ATOM 1011 O O . ALA A 1 135 ? 2.236 8.809 -10.705 1.00 88.19 135 ALA A O 1
ATOM 1012 N N . ALA A 1 136 ? 2.643 10.394 -12.283 1.00 68.31 136 ALA A N 1
ATOM 1013 C CA . ALA A 1 136 ? 4.086 10.210 -12.356 1.00 68.31 136 ALA A CA 1
ATOM 1014 C C . ALA A 1 136 ? 4.671 10.190 -10.936 1.00 68.31 136 ALA A C 1
ATOM 1016 O O . ALA A 1 136 ? 4.103 10.830 -10.037 1.00 68.31 136 ALA A O 1
ATOM 1017 N N . PRO A 1 137 ? 5.770 9.456 -10.684 1.00 62.66 137 PRO A N 1
ATOM 1018 C CA . PRO A 1 137 ? 6.449 9.568 -9.408 1.00 62.66 137 PRO A CA 1
ATOM 1019 C C . PRO A 1 137 ? 6.741 11.053 -9.208 1.00 62.66 137 PRO A C 1
ATOM 1021 O O . PRO A 1 137 ? 7.552 11.631 -9.926 1.00 62.66 137 PRO A O 1
ATOM 1024 N N . ALA A 1 138 ? 6.020 11.684 -8.276 1.00 54.50 138 ALA A N 1
ATOM 1025 C CA . ALA A 1 138 ? 6.415 12.956 -7.714 1.00 54.50 138 ALA A CA 1
ATOM 1026 C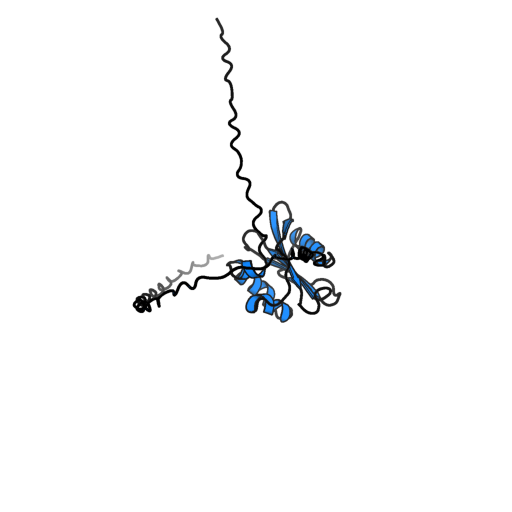 C . ALA A 1 138 ? 7.721 12.611 -7.018 1.00 54.50 138 ALA A C 1
ATOM 1028 O O . ALA A 1 138 ? 7.716 12.092 -5.901 1.00 54.50 138 ALA A O 1
ATOM 1029 N N . GLN A 1 139 ? 8.808 12.683 -7.786 1.00 46.88 139 GLN A N 1
ATOM 1030 C CA . GLN A 1 139 ? 10.129 12.306 -7.343 1.00 46.88 139 GLN A CA 1
ATOM 1031 C C . GLN A 1 139 ? 10.353 12.997 -6.009 1.00 46.88 139 GLN A C 1
ATOM 1033 O O . GLN A 1 139 ? 9.847 14.096 -5.776 1.00 46.88 139 GLN A O 1
ATOM 1038 N N . ALA A 1 140 ? 11.085 12.326 -5.131 1.00 47.16 140 ALA A N 1
ATOM 1039 C CA . ALA A 1 140 ? 11.559 12.866 -3.875 1.00 47.16 140 ALA A CA 1
ATOM 1040 C C . ALA A 1 140 ? 12.525 14.045 -4.123 1.00 47.16 140 ALA A C 1
ATOM 1042 O O . ALA A 1 140 ? 13.684 14.014 -3.726 1.00 47.16 140 ALA A O 1
ATOM 1043 N N . THR A 1 141 ? 12.073 15.114 -4.780 1.00 41.41 141 THR A N 1
ATOM 1044 C CA . THR A 1 141 ? 12.720 16.422 -4.830 1.00 41.41 141 THR A CA 1
ATOM 1045 C C . THR A 1 141 ? 12.467 17.116 -3.501 1.00 41.41 141 THR A C 1
ATOM 1047 O O . THR A 1 141 ? 11.787 18.133 -3.434 1.00 41.41 141 THR A O 1
ATOM 1050 N N . ALA A 1 142 ? 12.926 16.487 -2.428 1.00 43.75 142 ALA A N 1
ATOM 1051 C CA . ALA A 1 142 ? 13.202 17.098 -1.142 1.00 43.75 142 ALA A CA 1
ATOM 1052 C C . ALA A 1 142 ? 13.773 16.010 -0.225 1.00 43.75 142 ALA A C 1
ATOM 1054 O O . ALA A 1 142 ? 13.224 15.709 0.830 1.00 43.75 142 ALA A O 1
ATOM 1055 N N . ALA A 1 143 ? 14.952 15.480 -0.565 1.00 41.59 143 ALA A N 1
ATOM 1056 C CA . ALA A 1 143 ? 15.956 15.578 0.483 1.00 41.59 143 ALA A CA 1
ATOM 1057 C C . ALA A 1 143 ? 16.014 17.084 0.789 1.00 41.59 143 ALA A C 1
ATOM 1059 O O . ALA A 1 143 ? 16.314 17.839 -0.145 1.00 41.59 143 ALA A O 1
ATOM 1060 N N . PRO A 1 144 ? 15.623 17.575 1.985 1.00 46.88 144 PRO A N 1
ATOM 1061 C CA . PRO A 1 144 ? 15.997 18.930 2.340 1.00 46.88 144 PRO A CA 1
ATOM 1062 C C . PRO A 1 144 ? 17.491 18.980 2.068 1.00 46.88 144 PRO A C 1
ATOM 1064 O O . PRO A 1 144 ? 18.228 18.125 2.570 1.00 46.88 144 PRO A O 1
ATOM 1067 N N . ALA A 1 145 ? 17.904 19.883 1.173 1.00 45.12 145 ALA A N 1
ATOM 1068 C CA . ALA A 1 145 ? 19.303 20.218 1.022 1.00 45.12 145 ALA A CA 1
ATOM 1069 C C . ALA A 1 145 ? 19.825 20.292 2.449 1.00 45.12 145 ALA A C 1
ATOM 1071 O O . ALA A 1 145 ? 19.259 21.041 3.254 1.00 45.12 145 ALA A O 1
ATOM 1072 N N . MET A 1 146 ? 20.770 19.409 2.796 1.00 45.25 146 MET A N 1
ATOM 1073 C CA . MET A 1 146 ? 21.421 19.479 4.095 1.00 45.25 146 MET A CA 1
ATOM 1074 C C . MET A 1 146 ? 21.707 20.964 4.304 1.00 45.25 146 MET A C 1
ATOM 1076 O O . MET A 1 146 ? 22.258 21.562 3.370 1.00 45.25 146 MET A O 1
ATOM 1080 N N . PRO A 1 147 ? 21.250 21.601 5.402 1.00 52.22 147 PRO A N 1
ATOM 1081 C CA . PRO A 1 147 ? 21.613 22.984 5.637 1.00 52.22 147 PRO A CA 1
ATOM 1082 C C . PRO A 1 147 ? 23.124 23.018 5.487 1.00 52.22 147 PRO A C 1
ATOM 1084 O O . PRO A 1 147 ? 23.817 22.257 6.170 1.00 52.22 147 PRO A O 1
ATOM 1087 N N . ALA A 1 148 ? 23.595 23.774 4.488 1.00 53.94 148 ALA A N 1
ATOM 1088 C CA . ALA A 1 148 ? 25.009 23.929 4.220 1.00 53.94 148 ALA A CA 1
ATOM 1089 C C . ALA A 1 148 ? 25.658 24.158 5.576 1.00 53.94 148 ALA A C 1
ATOM 1091 O O . ALA A 1 148 ? 25.217 25.037 6.321 1.00 53.94 148 ALA A O 1
ATOM 1092 N N . THR A 1 149 ? 26.594 23.283 5.938 1.00 61.69 149 THR A N 1
ATOM 1093 C CA . THR A 1 149 ? 27.302 23.356 7.208 1.00 61.69 149 THR A CA 1
ATOM 1094 C C . THR A 1 149 ? 27.719 24.814 7.389 1.00 61.69 149 THR A C 1
ATOM 1096 O O . THR A 1 149 ? 28.432 25.323 6.519 1.00 61.69 149 THR A O 1
ATOM 1099 N N . PRO A 1 150 ? 27.242 25.537 8.423 1.00 61.06 150 PRO A N 1
ATOM 1100 C CA . PRO A 1 150 ? 27.747 26.872 8.682 1.00 61.06 150 PRO A CA 1
ATOM 1101 C C . PRO A 1 150 ? 29.263 26.751 8.775 1.00 61.06 150 PRO A C 1
ATOM 1103 O O . PRO A 1 150 ? 29.761 25.890 9.505 1.00 61.06 150 PRO A O 1
ATOM 1106 N N . ALA A 1 151 ? 29.980 27.542 7.974 1.00 58.25 151 ALA A N 1
ATOM 1107 C CA . ALA A 1 151 ? 31.431 27.597 8.015 1.00 58.25 151 ALA A CA 1
ATOM 1108 C C . ALA A 1 151 ? 31.868 27.691 9.481 1.00 58.25 151 ALA A C 1
ATOM 1110 O O . ALA A 1 151 ? 31.389 28.555 10.220 1.00 58.25 151 ALA A O 1
ATOM 1111 N N . ALA A 1 152 ? 32.704 26.746 9.910 1.00 52.72 152 ALA A N 1
ATOM 1112 C CA . ALA A 1 152 ? 33.158 26.661 11.286 1.00 52.72 152 ALA A CA 1
ATOM 1113 C C . ALA A 1 152 ? 33.747 28.017 11.719 1.00 52.72 152 ALA A C 1
ATOM 1115 O O . ALA A 1 152 ? 34.645 28.519 11.037 1.00 52.72 152 ALA A O 1
ATOM 1116 N N . PRO A 1 153 ? 33.293 28.628 12.828 1.00 59.94 153 PRO A N 1
ATOM 1117 C CA . PRO A 1 153 ? 34.049 29.710 13.427 1.00 59.94 153 PRO A CA 1
ATOM 1118 C C . PRO A 1 153 ? 35.381 29.131 13.911 1.00 59.94 153 PRO A C 1
ATOM 1120 O O . PRO A 1 153 ? 35.413 28.188 14.703 1.00 59.94 153 PRO A O 1
ATOM 1123 N N . THR A 1 154 ? 36.487 29.677 13.409 1.00 57.81 154 THR A N 1
ATOM 1124 C CA . THR A 1 154 ? 37.840 29.413 13.907 1.00 57.81 154 THR A CA 1
ATOM 1125 C C . THR A 1 154 ? 37.865 29.638 15.417 1.00 57.81 154 THR A C 1
ATOM 1127 O O . THR A 1 154 ? 37.718 30.768 15.882 1.00 57.81 154 THR A O 1
ATOM 1130 N N . ALA A 1 155 ? 38.018 28.560 16.185 1.00 53.50 155 ALA A N 1
ATOM 1131 C CA . ALA A 1 155 ? 38.147 28.629 17.633 1.00 53.50 155 ALA A CA 1
ATOM 1132 C C . ALA A 1 155 ? 39.511 29.239 18.018 1.00 53.50 155 ALA A C 1
ATOM 1134 O O . ALA A 1 155 ? 40.537 28.813 17.479 1.00 53.50 155 ALA A O 1
ATOM 1135 N N . PRO A 1 156 ? 39.559 30.197 18.962 1.00 57.28 156 PRO A N 1
ATOM 1136 C CA . PRO A 1 156 ? 40.793 30.582 19.632 1.00 57.28 156 PRO A CA 1
ATOM 1137 C C . PRO A 1 156 ? 41.290 29.452 20.544 1.00 57.28 156 PRO A C 1
ATOM 1139 O O . PRO A 1 156 ? 40.506 28.670 21.081 1.00 57.28 156 PRO A O 1
ATOM 1142 N N . ALA A 1 157 ? 42.611 29.390 20.706 1.00 53.78 157 ALA A N 1
ATOM 1143 C CA . ALA A 1 157 ? 43.334 28.390 21.481 1.00 53.78 157 ALA A CA 1
ATOM 1144 C C . ALA A 1 157 ? 42.863 28.255 22.945 1.00 53.78 157 ALA A C 1
ATOM 1146 O O . ALA A 1 157 ? 42.443 29.216 23.586 1.00 53.78 157 ALA A O 1
ATOM 1147 N N . ALA A 1 158 ? 42.991 27.022 23.445 1.00 50.50 158 ALA A N 1
ATOM 1148 C CA . ALA A 1 158 ? 42.640 26.541 24.781 1.00 50.50 158 ALA A CA 1
ATOM 1149 C C . ALA A 1 158 ? 43.274 27.332 25.946 1.00 50.50 158 ALA A C 1
ATOM 1151 O O . ALA A 1 158 ? 44.299 27.995 25.779 1.00 50.50 158 ALA A O 1
ATOM 1152 N N . PRO A 1 159 ? 42.765 27.110 27.173 1.00 54.72 159 PRO A N 1
ATOM 1153 C CA . PRO A 1 159 ? 43.636 26.395 28.107 1.00 54.72 159 PRO A CA 1
ATOM 1154 C C . PRO A 1 159 ? 42.959 25.294 28.952 1.00 54.72 159 PRO A C 1
ATOM 1156 O O . PRO A 1 159 ? 41.813 25.393 29.370 1.00 54.72 159 PRO A O 1
ATOM 1159 N N . ALA A 1 160 ? 43.767 24.250 29.162 1.00 52.28 160 ALA A N 1
ATOM 1160 C CA . ALA A 1 160 ? 43.904 23.284 30.262 1.00 52.28 160 ALA A CA 1
ATOM 1161 C C . ALA A 1 160 ? 42.749 22.982 31.258 1.00 52.28 160 ALA A C 1
ATOM 1163 O O . ALA A 1 160 ? 42.355 23.836 32.039 1.00 52.28 160 ALA A O 1
ATOM 1164 N N . SER A 1 161 ? 42.390 21.681 31.303 1.00 53.81 161 SER A N 1
ATOM 1165 C CA . SER A 1 161 ? 42.252 20.745 32.455 1.00 53.81 161 SER A CA 1
ATOM 1166 C C . SER A 1 161 ? 41.565 21.194 33.769 1.00 53.81 161 SER A C 1
ATOM 1168 O O . SER A 1 161 ? 41.912 22.228 34.327 1.00 53.81 161 SER A O 1
ATOM 1170 N N . PRO A 1 162 ? 40.709 20.340 34.384 1.00 55.38 162 PRO A N 1
ATOM 1171 C CA . PRO A 1 162 ? 41.229 19.192 35.140 1.00 55.38 162 PRO A CA 1
ATOM 1172 C C . PRO A 1 162 ? 40.482 17.864 34.946 1.00 55.38 162 PRO A C 1
ATOM 1174 O O . PRO A 1 162 ? 39.285 17.798 34.680 1.00 55.38 162 PRO A O 1
ATOM 1177 N N . ALA A 1 163 ? 41.247 16.788 35.131 1.00 58.34 163 ALA A N 1
ATOM 1178 C CA . ALA A 1 163 ? 40.776 15.419 35.236 1.00 58.34 163 ALA A CA 1
ATOM 1179 C C . ALA A 1 163 ? 39.873 15.252 36.467 1.00 58.34 163 ALA A C 1
ATOM 1181 O O . ALA A 1 163 ? 40.308 15.482 37.595 1.00 58.34 163 ALA A O 1
ATOM 1182 N N . VAL A 1 164 ? 38.637 14.803 36.251 1.00 54.72 164 VAL A N 1
ATOM 1183 C CA . VAL A 1 164 ? 37.797 14.249 37.315 1.00 54.72 164 VAL A CA 1
ATOM 1184 C C . VAL A 1 164 ? 37.666 12.755 37.060 1.00 54.72 164 VAL A C 1
ATOM 1186 O O . VAL A 1 164 ? 37.012 12.313 36.117 1.00 54.72 164 VAL A O 1
ATOM 1189 N N . THR A 1 165 ? 38.340 11.982 37.902 1.00 57.31 165 THR A N 1
ATOM 1190 C CA . THR A 1 165 ? 38.233 10.527 37.984 1.00 57.31 165 THR A CA 1
ATOM 1191 C C . THR A 1 165 ? 36.838 10.166 38.489 1.00 57.31 165 THR A C 1
ATOM 1193 O O . THR A 1 165 ? 36.511 10.434 39.644 1.00 57.31 165 THR A O 1
ATOM 1196 N N . VAL A 1 166 ? 36.004 9.566 37.639 1.00 61.38 166 VAL A N 1
ATOM 1197 C CA . VAL A 1 166 ? 34.700 9.021 38.046 1.00 61.38 166 VAL A CA 1
ATOM 1198 C C . VAL A 1 166 ? 34.891 7.561 38.462 1.00 61.38 166 VAL A C 1
ATOM 1200 O O . VAL A 1 166 ? 35.452 6.760 37.717 1.00 61.38 166 VAL A O 1
ATOM 1203 N N . ALA A 1 167 ? 34.460 7.242 39.682 1.00 61.81 167 ALA A N 1
ATOM 1204 C CA . ALA A 1 167 ? 34.550 5.921 40.295 1.00 61.81 167 ALA A CA 1
ATOM 1205 C C . ALA A 1 167 ? 33.736 4.850 39.532 1.00 61.81 167 ALA A C 1
ATOM 1207 O O . ALA A 1 167 ? 32.720 5.176 38.913 1.00 61.81 167 ALA A O 1
ATOM 1208 N N . PRO A 1 168 ? 34.135 3.565 39.595 1.00 65.50 168 PRO A N 1
ATOM 1209 C CA . PRO A 1 168 ? 33.400 2.480 38.953 1.00 65.50 168 PRO A CA 1
ATOM 1210 C C . PRO A 1 168 ? 32.052 2.235 39.646 1.00 65.50 168 PRO A C 1
ATOM 1212 O O . PRO A 1 168 ? 31.983 1.990 40.850 1.00 65.50 168 PRO A O 1
ATOM 1215 N N . VAL A 1 169 ? 30.973 2.279 38.862 1.00 70.69 169 VAL A N 1
ATOM 1216 C CA . VAL A 1 169 ? 29.623 1.895 39.290 1.00 70.69 169 VAL A CA 1
ATOM 1217 C C . VAL A 1 169 ? 29.561 0.371 39.402 1.00 70.69 169 VAL A C 1
ATOM 1219 O O . VAL A 1 169 ? 29.864 -0.343 38.446 1.00 70.69 169 VAL A O 1
ATOM 1222 N N . ALA A 1 170 ? 29.186 -0.125 40.581 1.00 69.94 170 ALA A N 1
ATOM 1223 C CA . ALA A 1 170 ? 29.015 -1.547 40.849 1.00 69.94 170 ALA A CA 1
ATOM 1224 C C . ALA A 1 170 ? 27.913 -2.161 39.957 1.00 69.94 170 ALA A C 1
ATOM 1226 O O . ALA A 1 170 ? 26.878 -1.523 39.742 1.00 69.94 170 ALA A O 1
ATOM 1227 N N . PRO A 1 171 ? 28.090 -3.397 39.457 1.00 64.38 171 PRO A N 1
ATOM 1228 C CA . PRO A 1 171 ? 27.076 -4.061 38.651 1.00 64.38 171 PRO A CA 1
ATOM 1229 C C . PRO A 1 171 ? 25.841 -4.386 39.499 1.00 64.38 171 PRO A C 1
ATOM 1231 O O . PRO A 1 171 ? 25.930 -5.043 40.536 1.00 64.38 171 PRO A O 1
ATOM 1234 N N . ALA A 1 172 ? 24.681 -3.913 39.041 1.00 65.12 172 ALA A N 1
ATOM 1235 C CA . ALA A 1 172 ? 23.389 -4.243 39.621 1.00 65.12 172 ALA A CA 1
ATOM 1236 C C . ALA A 1 172 ? 23.128 -5.753 39.504 1.00 65.12 172 ALA A C 1
ATOM 1238 O O . ALA A 1 172 ? 23.318 -6.352 38.444 1.00 65.12 172 ALA A O 1
ATOM 1239 N N . ALA A 1 173 ? 22.695 -6.357 40.610 1.00 74.12 173 ALA A N 1
ATOM 1240 C CA . ALA A 1 173 ? 22.320 -7.761 40.678 1.00 74.12 173 ALA A CA 1
ATOM 1241 C C . ALA A 1 173 ? 21.196 -8.089 39.668 1.00 74.12 173 ALA A C 1
ATOM 1243 O O . ALA A 1 173 ? 20.300 -7.263 39.467 1.00 74.12 173 ALA A O 1
ATOM 1244 N N . PRO A 1 174 ? 21.203 -9.284 39.049 1.00 68.31 174 PRO A N 1
ATOM 1245 C CA . PRO A 1 174 ? 20.158 -9.677 38.116 1.00 68.31 174 PRO A CA 1
ATOM 1246 C C . PRO A 1 174 ? 18.804 -9.775 38.825 1.00 68.31 174 PRO A C 1
ATOM 1248 O O . PRO A 1 174 ? 18.663 -10.459 39.840 1.00 68.31 174 PRO A O 1
ATOM 1251 N N . ALA A 1 175 ? 17.803 -9.095 38.265 1.00 67.12 175 ALA A N 1
ATOM 1252 C CA . ALA A 1 175 ? 16.414 -9.240 38.670 1.00 67.12 175 ALA A CA 1
ATOM 1253 C C . ALA A 1 175 ? 15.951 -10.687 38.440 1.00 67.12 175 ALA A C 1
ATOM 1255 O O . ALA A 1 175 ? 16.261 -11.299 37.416 1.00 67.12 175 ALA A O 1
ATOM 1256 N N . ALA A 1 176 ? 15.216 -11.221 39.416 1.00 72.75 176 ALA A N 1
ATOM 1257 C CA . ALA A 1 176 ? 14.633 -12.553 39.368 1.00 72.75 176 ALA A CA 1
ATOM 1258 C C . ALA A 1 176 ? 13.795 -12.756 38.087 1.00 72.75 176 ALA A C 1
ATOM 1260 O O . ALA A 1 176 ? 13.140 -11.814 37.627 1.00 72.75 176 ALA A O 1
ATOM 1261 N N . PRO A 1 177 ? 13.791 -13.971 37.510 1.00 71.88 177 PRO A N 1
ATOM 1262 C CA . PRO A 1 177 ? 13.022 -14.254 36.309 1.00 71.88 177 PRO A CA 1
ATOM 1263 C C . PRO A 1 177 ? 11.517 -14.054 36.565 1.00 71.88 177 PRO A C 1
ATOM 1265 O O . PRO A 1 177 ? 11.022 -14.424 37.634 1.00 71.88 177 PRO A O 1
ATOM 1268 N N . PRO A 1 178 ? 10.775 -13.484 35.600 1.00 72.81 178 PRO A N 1
ATOM 1269 C CA . PRO A 1 178 ? 9.333 -13.333 35.717 1.00 72.81 178 PRO A CA 1
ATOM 1270 C C . PRO A 1 178 ? 8.657 -14.706 35.811 1.00 72.81 178 PRO A C 1
ATOM 1272 O O . PRO A 1 178 ? 9.031 -15.653 35.117 1.00 72.81 178 PRO A O 1
ATOM 1275 N N . ALA A 1 179 ? 7.654 -14.797 36.686 1.00 69.88 179 ALA A N 1
ATOM 1276 C CA . ALA A 1 179 ? 6.833 -15.986 36.865 1.00 69.88 179 ALA A CA 1
ATOM 1277 C C . ALA A 1 179 ? 6.222 -16.431 35.526 1.00 69.88 179 ALA A C 1
ATOM 1279 O O . ALA A 1 179 ? 5.726 -15.612 34.750 1.00 69.88 179 ALA A O 1
ATOM 1280 N N . ALA A 1 180 ? 6.277 -17.738 35.266 1.00 72.31 180 ALA A N 1
ATOM 1281 C CA . ALA A 1 180 ? 5.751 -18.339 34.050 1.00 72.31 180 ALA A CA 1
ATOM 1282 C C . ALA A 1 180 ? 4.252 -18.009 33.870 1.00 72.31 180 ALA A C 1
ATOM 1284 O O . ALA A 1 180 ? 3.494 -18.063 34.843 1.00 72.31 180 ALA A O 1
ATOM 1285 N N . PRO A 1 181 ? 3.805 -17.679 32.645 1.00 71.06 181 PRO A N 1
ATOM 1286 C CA . PRO A 1 181 ? 2.406 -17.380 32.377 1.00 71.06 181 PRO A CA 1
ATOM 1287 C C . PRO A 1 181 ? 1.530 -18.620 32.588 1.00 71.06 181 PRO A C 1
ATOM 1289 O O . PRO A 1 181 ? 1.866 -19.724 32.159 1.00 71.06 181 PRO A O 1
ATOM 1292 N N . ALA A 1 182 ? 0.391 -18.414 33.253 1.00 72.06 182 ALA A N 1
ATOM 1293 C CA . ALA A 1 182 ? -0.623 -19.437 33.462 1.00 72.06 182 ALA A CA 1
ATOM 1294 C C . ALA A 1 182 ? -1.130 -19.982 32.117 1.00 72.06 182 ALA A C 1
ATOM 1296 O O . ALA A 1 182 ? -1.380 -19.224 31.176 1.00 72.06 182 ALA A O 1
ATOM 1297 N N . ALA A 1 183 ? -1.270 -21.306 32.038 1.00 73.44 183 ALA A N 1
ATOM 1298 C CA . ALA A 1 183 ? -1.743 -21.997 30.848 1.00 73.44 183 ALA A CA 1
ATOM 1299 C C . ALA A 1 183 ? -3.154 -21.514 30.436 1.00 73.44 183 ALA A C 1
ATOM 1301 O O . ALA A 1 183 ? -3.990 -21.266 31.311 1.00 73.44 183 ALA A O 1
ATOM 1302 N N . PRO A 1 184 ? -3.449 -21.399 29.127 1.00 71.44 184 PRO A N 1
ATOM 1303 C CA . PRO A 1 184 ? -4.771 -21.009 28.654 1.00 71.44 184 PRO A CA 1
ATOM 1304 C C . PRO A 1 184 ? -5.830 -22.050 29.034 1.00 71.44 184 PRO A C 1
ATOM 1306 O O . PRO A 1 184 ? -5.607 -23.255 28.905 1.00 71.44 184 PRO A O 1
ATOM 1309 N N . ALA A 1 185 ? -7.000 -21.572 29.457 1.00 72.38 185 ALA A N 1
ATOM 1310 C CA . ALA A 1 185 ? -8.173 -22.404 29.686 1.00 72.38 185 ALA A CA 1
ATOM 1311 C C . ALA A 1 185 ? -8.589 -23.125 28.391 1.00 72.38 185 ALA A C 1
ATOM 1313 O O . ALA A 1 185 ? -8.594 -22.536 27.308 1.00 72.38 185 ALA A O 1
ATOM 1314 N N . ALA A 1 186 ? -8.930 -24.409 28.518 1.00 73.12 186 ALA A N 1
ATOM 1315 C CA . ALA A 1 186 ? -9.375 -25.242 27.410 1.00 73.12 186 ALA A CA 1
ATOM 1316 C C . ALA A 1 186 ? -10.648 -24.668 26.746 1.00 73.12 186 ALA A C 1
ATOM 1318 O O . ALA A 1 186 ? -11.514 -24.133 27.444 1.00 73.12 186 ALA A O 1
ATOM 1319 N N . PRO A 1 187 ? -10.786 -24.777 25.412 1.00 70.25 187 PRO A N 1
ATOM 1320 C CA . PRO A 1 187 ? -11.956 -24.281 24.698 1.00 70.25 187 PRO A CA 1
ATOM 1321 C C . PRO A 1 187 ? -13.219 -25.063 25.077 1.00 70.25 187 PRO A C 1
ATOM 1323 O O . PRO A 1 187 ? -13.207 -26.291 25.174 1.00 70.25 187 PRO A O 1
ATOM 1326 N N . ALA A 1 188 ? -14.316 -24.327 25.261 1.00 70.19 188 ALA A N 1
ATOM 1327 C CA . ALA A 1 188 ? -15.639 -24.880 25.504 1.00 70.19 188 ALA A CA 1
ATOM 1328 C C . ALA A 1 188 ? -16.100 -25.738 24.316 1.00 70.19 188 ALA A C 1
ATOM 1330 O O . ALA A 1 188 ? -15.958 -25.358 23.151 1.00 70.19 188 ALA A O 1
ATOM 1331 N N . THR A 1 189 ? -16.648 -26.907 24.634 1.00 73.00 189 THR A N 1
ATOM 1332 C CA . THR A 1 189 ? -17.223 -27.855 23.682 1.00 73.00 189 THR A CA 1
ATOM 1333 C C . THR A 1 189 ? -18.400 -27.206 22.938 1.00 73.00 189 THR A C 1
ATOM 1335 O O . THR A 1 189 ? -19.267 -26.629 23.595 1.00 73.00 189 THR A O 1
ATOM 1338 N N . PRO A 1 190 ? -18.463 -27.272 21.595 1.00 71.00 190 PRO A N 1
ATOM 1339 C CA . PRO A 1 190 ? -19.581 -26.714 20.845 1.00 71.00 190 PRO A CA 1
ATOM 1340 C C . PRO A 1 190 ? -20.875 -27.491 21.121 1.00 71.00 190 PRO A C 1
ATOM 1342 O O . PRO A 1 190 ? -20.909 -28.720 21.063 1.00 71.00 190 PRO A O 1
ATOM 1345 N N . GLU A 1 191 ? -21.934 -26.741 21.418 1.00 74.56 191 GLU A N 1
ATOM 1346 C CA . GLU A 1 191 ? -23.292 -27.235 21.640 1.00 74.56 191 GLU A CA 1
ATOM 1347 C C . GLU A 1 191 ? -23.898 -27.756 20.316 1.00 74.56 191 GLU A C 1
ATOM 1349 O O . GLU A 1 191 ? -23.709 -27.131 19.265 1.00 74.56 191 GLU A O 1
ATOM 1354 N N . PRO A 1 192 ? -24.594 -28.907 20.313 1.00 71.88 192 PRO A N 1
ATOM 1355 C CA . PRO A 1 192 ? -25.156 -29.483 19.097 1.00 71.88 192 PRO A CA 1
ATOM 1356 C C . PRO A 1 192 ? -26.316 -28.635 18.555 1.00 71.88 192 PRO A C 1
ATOM 1358 O O . PRO A 1 192 ? -27.338 -28.444 19.212 1.00 71.88 192 PRO A O 1
ATOM 1361 N N . VAL A 1 193 ? -26.170 -28.169 17.313 1.00 75.50 193 VAL A N 1
ATOM 1362 C CA . VAL A 1 193 ? -27.210 -27.443 16.574 1.00 75.50 193 VAL A CA 1
ATOM 1363 C C . VAL A 1 193 ? -28.369 -28.395 16.276 1.00 75.50 193 VAL A C 1
ATOM 1365 O O . VAL A 1 193 ? -28.210 -29.370 15.541 1.00 75.50 193 VAL A O 1
ATOM 1368 N N . GLN A 1 194 ? -29.542 -28.113 16.846 1.00 67.12 194 GLN A N 1
ATOM 1369 C CA . GLN A 1 194 ? -30.764 -28.859 16.556 1.00 67.12 194 GLN A CA 1
ATOM 1370 C C . GLN A 1 194 ? -31.224 -28.583 15.119 1.00 67.12 194 GLN A C 1
ATOM 1372 O O . GLN A 1 194 ? -31.364 -27.435 14.700 1.00 67.12 194 GLN A O 1
ATOM 1377 N N . ALA A 1 195 ? -31.445 -29.655 14.358 1.00 67.94 195 ALA A N 1
ATOM 1378 C CA . ALA A 1 195 ? -31.931 -29.597 12.989 1.00 67.94 195 ALA A CA 1
ATOM 1379 C C . ALA A 1 195 ? -33.428 -29.250 12.955 1.00 67.94 195 ALA A C 1
ATOM 1381 O O . ALA A 1 195 ? -34.256 -29.965 13.519 1.00 67.94 195 ALA A O 1
ATOM 1382 N N . THR A 1 196 ? -33.776 -28.168 12.260 1.00 75.25 196 THR A N 1
ATOM 1383 C CA . THR A 1 196 ? -35.167 -27.777 12.002 1.00 75.25 196 THR A CA 1
ATOM 1384 C C . THR A 1 196 ? -35.801 -28.712 10.959 1.00 75.25 196 THR A C 1
ATOM 1386 O O . THR A 1 196 ? -35.203 -28.910 9.898 1.00 75.25 196 THR A O 1
ATOM 1389 N N . PRO A 1 197 ? -37.006 -29.269 11.195 1.00 71.62 197 PRO A N 1
ATOM 1390 C CA . PRO A 1 197 ? -37.694 -30.103 10.213 1.00 71.62 197 PRO A CA 1
ATOM 1391 C C . PRO A 1 197 ? -38.178 -29.283 9.012 1.00 71.62 197 PRO A C 1
ATOM 1393 O O . PRO A 1 197 ? -38.723 -28.190 9.166 1.00 71.62 197 PRO A O 1
ATOM 1396 N N . ALA A 1 198 ? -38.011 -29.839 7.812 1.00 66.75 198 ALA A N 1
ATOM 1397 C CA . ALA A 1 198 ? -38.547 -29.281 6.577 1.00 66.75 198 ALA A CA 1
ATOM 1398 C C . ALA A 1 198 ? -40.080 -29.406 6.534 1.00 66.75 198 ALA A C 1
ATOM 1400 O O . ALA A 1 198 ? -40.638 -30.459 6.842 1.00 66.75 198 ALA A O 1
ATOM 1401 N N . ALA A 1 199 ? -40.749 -28.327 6.126 1.00 64.12 199 ALA A N 1
ATOM 1402 C CA . ALA A 1 199 ? -42.195 -28.284 5.941 1.00 64.12 199 ALA A CA 1
ATOM 1403 C C . ALA A 1 199 ? -42.630 -29.091 4.697 1.00 64.12 199 ALA A C 1
ATOM 1405 O O . ALA A 1 199 ? -41.947 -29.031 3.667 1.00 64.12 199 ALA A O 1
ATOM 1406 N N . PRO A 1 200 ? -43.750 -29.835 4.758 1.00 71.31 200 PRO A N 1
ATOM 1407 C CA . PRO A 1 200 ? -44.322 -30.498 3.592 1.00 71.31 200 PRO A CA 1
ATOM 1408 C C . PRO A 1 200 ? -45.043 -29.499 2.668 1.00 71.31 200 PRO A C 1
ATOM 1410 O O . PRO A 1 200 ? -45.498 -28.448 3.112 1.00 71.31 200 PRO A O 1
ATOM 1413 N N . LYS A 1 201 ? -45.075 -29.869 1.380 1.00 65.38 201 LYS A N 1
ATOM 1414 C CA . LYS A 1 201 ? -45.537 -29.103 0.208 1.00 65.38 201 LYS A CA 1
ATOM 1415 C C . LYS A 1 201 ? -46.957 -28.557 0.298 1.00 65.38 201 LYS A C 1
ATOM 1417 O O . LYS A 1 201 ? -47.838 -29.305 0.773 1.00 65.38 201 LYS A O 1
#

Foldseek 3Di:
DDDDDDDDDDDPPDDDDPPDPDFQDWLLVCLVDPPQLVQLCVQQVDPPHDVQSNCCSVPVAFDKDGWDWDQFVNFTWTWIKTAHPVGRQQFIKIKIAHVPNPHIKIWTGHRNDHTDITPPDDDRRVVVRNVVNPDGPPPCPDPPPPPPPPDDDDDDDDDDDDDDDDDDDDDDDDDDDDDDDDDDDDDDDDDDDDDDDDDDD

pLDDT: mean 80.59, std 18.0, range [37.03, 98.75]

InterPro domains:
  IPR036501 Inhibitor of vertebrate lysozyme superfamily [G3DSA:3.40.1420.10] (21-138)
  IPR036501 Inhibitor of vertebrate lysozyme superfamily [SSF89872] (23-134)
  IPR061272 Inhibitor of vertebrate lysozyme (Ivy)-like domain [PF08816] (35-123)

Radius of gyration: 29.77 Å; Cα contacts (8 Å, |Δi|>4): 207; chains: 1; bounding box: 89×79×59 Å

Nearest PDB structures (foldseek):
  1uuz-assembly2_B  TM=8.283E-01  e=1.616E-05  Pseudomonas aeruginosa
  1gpq-assembly1_A  TM=6.986E-01  e=1.708E-04  Escherichia coli K-12
  1xs0-assembly2_B  TM=7.236E-01  e=5.723E-04  Escherichia coli K-12
  1xs0-assembly1_A-2  TM=7.315E-01  e=7.744E-04  Escherichia coli K-12
  4rl4-assembly1_B  TM=8.166E-01  e=2.884E+00  Helicobacter pylori 26695